Protein AF-A0A2N1U9H3-F1 (afdb_monomer_lite)

Foldseek 3Di:
DDPPVPDPVVVVVVVVVVVVVCVPPVVVVVVVVVPPFPWDKDAFDWDFDDDPNDTAKIKTAGIKTATPVNQKIKGAFIKMWGDDRVDPDTFKIWTAGIWIGHNFKIKGAHWIWMAGPQRKIKTWRIWMAGPVQRKIKDQTWMWIDHDQKIWTAGIWIAHPVVRDIDGDGDIDMDGDPPPDPPDDPPPDDDDDPDDPPDPDPVVVCDPPPPDDDDDDDDDDDDDDDDDDDDDDDDDDDD

Sequence (238 aa):
MKNILLSYWLWTAVLVGFIVIILWDDKLEQAATSYVKHRMVLKNVNFSQVEGGFEHARLYADICDMDDNQNNMNASNVRTIFYKPDQATWTGRLISERAIKNPFEAKFWGDVRGWNTDNERIRSEELRYFFNRKELQTQKPVTIWKDDAILTGLGLRYSTVDKEAQINQQVVIRIWDKSGKTAAADDEMSNVTGLPVAPPLSQLIIPLKIASTTPTSDELSSDTAGTSPEQASKEQQP

pLDDT: mean 73.59, std 21.47, range [27.95, 95.94]

Structure (mmCIF, N/CA/C/O backbone):
data_AF-A0A2N1U9H3-F1
#
_entry.id   AF-A0A2N1U9H3-F1
#
loop_
_atom_site.group_PDB
_atom_site.id
_atom_site.type_symbol
_atom_site.label_atom_id
_atom_site.label_alt_id
_atom_site.label_comp_id
_atom_site.label_asym_id
_atom_site.label_entity_id
_atom_site.label_seq_id
_atom_site.pdbx_PDB_ins_code
_atom_site.Cartn_x
_atom_site.Cartn_y
_atom_site.Cartn_z
_atom_site.occupancy
_atom_site.B_iso_or_equiv
_atom_site.auth_seq_id
_atom_site.auth_comp_id
_atom_site.auth_asym_id
_atom_site.auth_atom_id
_atom_site.pdbx_PDB_model_num
ATOM 1 N N . MET A 1 1 ? 37.098 39.984 -55.676 1.00 52.59 1 MET A N 1
ATOM 2 C CA . MET A 1 1 ? 36.814 38.546 -55.470 1.00 52.59 1 MET A CA 1
ATOM 3 C C . MET A 1 1 ? 35.436 38.435 -54.833 1.00 52.59 1 MET A C 1
ATOM 5 O O . MET A 1 1 ? 35.219 39.085 -53.821 1.00 52.59 1 MET A O 1
ATOM 9 N N . LYS A 1 2 ? 34.467 37.753 -55.462 1.00 59.00 2 LYS A N 1
ATOM 10 C CA . LYS A 1 2 ? 33.104 37.630 -54.909 1.00 59.00 2 LYS A CA 1
ATOM 11 C C . LYS A 1 2 ? 33.139 36.658 -53.726 1.00 59.00 2 LYS A C 1
ATOM 13 O O . LYS A 1 2 ? 33.655 35.555 -53.877 1.00 59.00 2 LYS A O 1
ATOM 18 N N . ASN A 1 3 ? 32.612 37.076 -52.573 1.00 63.75 3 ASN A N 1
ATOM 19 C CA . ASN A 1 3 ? 32.542 36.268 -51.353 1.00 63.75 3 ASN A CA 1
ATOM 20 C C . ASN A 1 3 ? 31.596 35.080 -51.562 1.00 63.75 3 ASN A C 1
ATOM 22 O O . ASN A 1 3 ? 30.407 35.153 -51.263 1.00 63.75 3 ASN A O 1
ATOM 26 N N . ILE A 1 4 ? 32.134 33.982 -52.095 1.00 63.78 4 ILE A N 1
ATOM 27 C CA . ILE A 1 4 ? 31.397 32.743 -52.379 1.00 63.78 4 ILE A CA 1
ATOM 28 C C . ILE A 1 4 ? 30.743 32.172 -51.109 1.00 63.78 4 ILE A C 1
ATOM 30 O O . ILE A 1 4 ? 29.683 31.563 -51.189 1.00 63.78 4 ILE A O 1
ATOM 34 N N . LEU A 1 5 ? 31.320 32.473 -49.941 1.00 64.25 5 LEU A N 1
ATOM 35 C CA . LEU A 1 5 ? 30.828 32.103 -48.612 1.00 64.25 5 LEU A CA 1
ATOM 36 C C . LEU A 1 5 ? 29.537 32.828 -48.186 1.00 64.25 5 LEU A C 1
ATOM 38 O O . LEU A 1 5 ? 28.891 32.382 -47.249 1.00 64.25 5 LEU A O 1
ATOM 42 N N . LEU A 1 6 ? 29.131 33.918 -48.847 1.00 67.56 6 LEU A N 1
ATOM 43 C CA . LEU A 1 6 ? 27.837 34.590 -48.619 1.00 67.56 6 LEU A CA 1
ATOM 44 C C . LEU A 1 6 ? 26.821 34.296 -49.733 1.00 67.56 6 LEU A C 1
ATOM 46 O O . LEU A 1 6 ? 25.734 34.870 -49.758 1.00 67.56 6 LEU A O 1
ATOM 50 N N . SER A 1 7 ? 27.165 33.413 -50.673 1.00 77.19 7 SER A N 1
ATOM 51 C CA . SER A 1 7 ? 26.271 33.056 -51.767 1.00 77.19 7 SER A CA 1
ATOM 52 C C . SER A 1 7 ? 25.101 32.228 -51.244 1.00 77.19 7 SER A C 1
ATOM 54 O O . SER A 1 7 ? 25.289 31.123 -50.736 1.00 77.19 7 SER A O 1
ATOM 56 N N . TYR A 1 8 ? 23.882 32.737 -51.425 1.00 80.62 8 TYR A N 1
ATOM 57 C CA . TYR A 1 8 ? 22.639 32.033 -51.095 1.00 80.62 8 TYR A CA 1
ATOM 58 C C . TYR A 1 8 ? 22.582 30.624 -51.711 1.00 80.62 8 TYR A C 1
ATOM 60 O O . TYR A 1 8 ? 22.146 29.670 -51.071 1.00 80.62 8 TYR A O 1
ATOM 68 N N . TRP A 1 9 ? 23.104 30.474 -52.929 1.00 82.06 9 TRP A N 1
ATOM 69 C CA . TRP A 1 9 ? 23.156 29.194 -53.634 1.00 82.06 9 TRP A CA 1
ATOM 70 C C . TRP A 1 9 ? 24.075 28.169 -52.967 1.00 82.06 9 TRP A C 1
ATOM 72 O O . TRP A 1 9 ? 23.745 26.987 -52.947 1.00 82.06 9 TRP A O 1
ATOM 82 N N . LEU A 1 10 ? 25.192 28.614 -52.381 1.00 83.19 10 LEU A N 1
ATOM 83 C CA . LEU A 1 10 ? 26.099 27.735 -51.643 1.00 83.19 10 LEU A CA 1
ATOM 84 C C . LEU A 1 10 ? 25.396 27.187 -50.396 1.00 83.19 10 LEU A C 1
ATOM 86 O O . LEU A 1 10 ? 25.358 25.980 -50.192 1.00 83.19 10 LEU A O 1
ATOM 90 N N . TRP A 1 11 ? 24.786 28.066 -49.598 1.00 86.56 11 TRP A N 1
ATOM 91 C CA . TRP A 1 11 ? 24.083 27.668 -48.376 1.00 86.56 11 TRP A CA 1
ATOM 92 C C . TRP A 1 11 ? 22.859 26.801 -48.656 1.00 86.56 11 TRP A C 1
ATOM 94 O O . TRP A 1 11 ? 22.603 25.857 -47.915 1.00 86.56 11 TRP A O 1
ATOM 104 N N . THR A 1 12 ? 22.152 27.057 -49.758 1.00 86.12 12 THR A N 1
ATOM 105 C CA . THR A 1 12 ? 21.036 26.209 -50.194 1.00 86.12 12 THR A CA 1
ATOM 106 C C . THR A 1 12 ? 21.526 24.815 -50.592 1.00 86.12 12 THR A C 1
ATOM 108 O O . THR A 1 12 ? 20.941 23.825 -50.167 1.00 86.12 12 THR A O 1
ATOM 111 N N . ALA A 1 13 ? 22.634 24.710 -51.334 1.00 86.44 13 ALA A N 1
ATOM 112 C CA . ALA A 1 13 ? 23.222 23.418 -51.692 1.00 86.44 13 ALA A CA 1
ATOM 113 C C . ALA A 1 13 ? 23.737 22.645 -50.463 1.00 86.44 13 ALA A C 1
ATOM 115 O O . ALA A 1 13 ? 23.540 21.436 -50.374 1.00 86.44 13 ALA A O 1
ATOM 116 N N . VAL A 1 14 ? 24.339 23.340 -49.492 1.00 87.56 14 VAL A N 1
ATOM 117 C CA . VAL A 1 14 ? 24.779 22.747 -48.219 1.00 87.56 14 VAL A CA 1
ATOM 118 C C . VAL A 1 14 ? 23.586 22.248 -47.402 1.00 87.56 14 VAL A C 1
ATOM 120 O O . VAL A 1 14 ? 23.624 21.126 -46.905 1.00 87.56 14 VAL A O 1
ATOM 123 N N . LEU A 1 15 ? 22.509 23.033 -47.302 1.00 87.38 15 LEU A N 1
ATOM 124 C CA . LEU A 1 15 ? 21.292 22.646 -46.586 1.00 87.38 15 LEU A CA 1
ATOM 125 C C . LEU A 1 15 ? 20.624 21.425 -47.231 1.00 87.38 15 LEU A C 1
ATOM 127 O O . LEU A 1 15 ? 20.287 20.473 -46.535 1.00 87.38 15 LEU A O 1
ATOM 131 N N . VAL A 1 16 ? 20.474 21.423 -48.558 1.00 89.44 16 VAL A N 1
ATOM 132 C CA . VAL A 1 16 ? 19.903 20.284 -49.293 1.00 89.44 16 VAL A CA 1
ATOM 133 C C . VAL A 1 16 ? 20.783 19.045 -49.134 1.00 89.44 16 VAL A C 1
ATOM 135 O O . VAL A 1 16 ? 20.259 17.969 -48.862 1.00 89.44 16 VAL A O 1
ATOM 138 N N . GLY A 1 17 ? 22.109 19.188 -49.216 1.00 88.38 17 GLY A N 1
ATOM 139 C CA . GLY A 1 17 ? 23.042 18.092 -48.951 1.00 88.38 17 GLY A CA 1
ATOM 140 C C . GLY A 1 17 ? 22.892 17.523 -47.538 1.00 88.38 17 GLY A C 1
ATOM 141 O O . GLY A 1 17 ? 22.838 16.310 -47.368 1.00 88.38 17 GLY A O 1
ATOM 142 N N . PHE A 1 18 ? 22.743 18.386 -46.533 1.00 83.38 18 PHE A N 1
ATOM 143 C CA . PHE A 1 18 ? 22.539 17.975 -45.144 1.00 83.38 18 PHE A CA 1
ATOM 144 C C . PHE A 1 18 ? 21.206 17.235 -44.942 1.00 83.38 18 PHE A C 1
ATOM 146 O O . PHE A 1 18 ? 21.171 16.205 -44.275 1.00 83.38 18 PHE A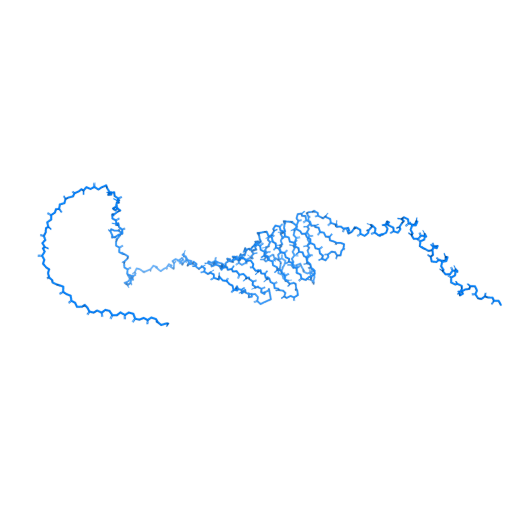 O 1
ATOM 153 N N . ILE A 1 19 ? 20.125 17.707 -45.572 1.00 83.50 19 ILE A N 1
ATOM 154 C CA . ILE A 1 19 ? 18.808 17.051 -45.530 1.00 83.50 19 ILE A CA 1
ATOM 155 C C . ILE A 1 19 ? 18.856 15.676 -46.205 1.00 83.50 19 ILE A C 1
ATOM 157 O O . ILE A 1 19 ? 18.321 14.715 -45.660 1.00 83.50 19 ILE A O 1
ATOM 161 N N . VAL A 1 20 ? 19.518 15.557 -47.359 1.00 85.50 20 VAL A N 1
ATOM 162 C CA . VAL A 1 20 ? 19.661 14.273 -48.065 1.00 85.50 20 VAL A CA 1
ATOM 163 C C . VAL A 1 20 ? 20.483 13.281 -47.242 1.00 85.50 20 VAL A C 1
ATOM 165 O O . VAL A 1 20 ? 20.110 12.117 -47.174 1.00 85.50 20 VAL A O 1
ATOM 168 N N . ILE A 1 21 ? 21.552 13.726 -46.573 1.00 81.19 21 ILE A N 1
ATOM 169 C CA . ILE A 1 21 ? 22.339 12.866 -45.673 1.00 81.19 21 ILE A CA 1
ATOM 170 C C . ILE A 1 21 ? 21.479 12.369 -44.504 1.00 81.19 21 ILE A C 1
ATOM 172 O O . ILE A 1 21 ? 21.522 11.186 -44.193 1.00 81.19 21 ILE A O 1
ATOM 176 N N . ILE A 1 22 ? 20.671 13.240 -43.891 1.00 76.38 22 ILE A N 1
ATOM 177 C CA . ILE A 1 22 ? 19.769 12.855 -42.792 1.00 76.38 22 ILE A CA 1
ATOM 178 C C . ILE A 1 22 ? 18.703 11.858 -43.261 1.00 76.38 22 ILE A C 1
ATOM 180 O O . ILE A 1 22 ? 18.411 10.909 -42.545 1.00 76.38 22 ILE A O 1
ATOM 184 N N . LEU A 1 23 ? 18.118 12.068 -44.444 1.00 76.12 23 LEU A N 1
ATOM 185 C CA . LEU A 1 23 ? 17.069 11.196 -44.983 1.00 76.12 23 LEU A CA 1
ATOM 186 C C . LEU A 1 23 ? 17.599 9.856 -45.509 1.00 76.12 23 LEU A C 1
ATOM 188 O O . LEU A 1 23 ? 16.822 8.915 -45.616 1.00 76.12 23 LEU A O 1
ATOM 192 N N . TRP A 1 24 ? 18.881 9.772 -45.873 1.00 77.00 24 TRP A N 1
ATOM 193 C CA . TRP A 1 24 ? 19.506 8.536 -46.362 1.00 77.00 24 TRP A CA 1
ATOM 194 C C . TRP A 1 24 ? 20.198 7.739 -45.246 1.00 77.00 24 TRP A C 1
ATOM 196 O O . TRP A 1 24 ? 20.557 6.579 -45.436 1.00 77.00 24 TRP A O 1
ATOM 206 N N . ASP A 1 25 ? 20.406 8.341 -44.074 1.00 68.81 25 ASP A N 1
ATOM 207 C CA . ASP A 1 25 ? 20.954 7.638 -42.921 1.00 68.81 25 ASP A CA 1
ATOM 208 C C . ASP A 1 25 ? 19.846 6.897 -42.156 1.00 68.81 25 ASP A C 1
ATOM 210 O O . ASP A 1 25 ? 19.298 7.389 -41.169 1.00 68.81 25 ASP A O 1
ATOM 214 N N . ASP A 1 26 ? 19.553 5.663 -42.579 1.00 60.19 26 ASP A N 1
ATOM 215 C CA . ASP A 1 26 ? 18.620 4.743 -41.900 1.00 60.19 26 ASP A CA 1
ATOM 216 C C . ASP A 1 26 ? 18.987 4.501 -40.415 1.00 60.19 26 ASP A C 1
ATOM 218 O O . ASP A 1 26 ? 18.167 4.035 -39.615 1.00 60.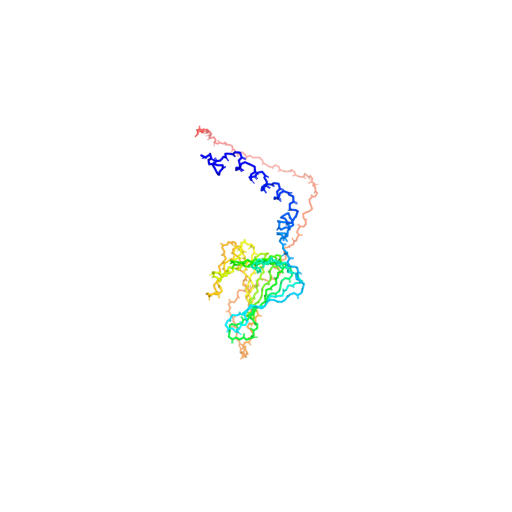19 26 ASP A O 1
ATOM 222 N N . LYS A 1 27 ? 20.223 4.825 -39.996 1.00 59.81 27 LYS A N 1
ATOM 223 C CA . LYS A 1 27 ? 20.641 4.719 -38.591 1.00 59.81 27 LYS A CA 1
ATOM 224 C C . LYS A 1 27 ? 20.019 5.795 -37.706 1.00 59.81 27 LYS A C 1
ATOM 226 O O . LYS A 1 27 ? 19.863 5.553 -36.509 1.00 59.81 27 LYS A O 1
ATOM 231 N N . LEU A 1 28 ? 19.635 6.950 -38.255 1.00 58.91 28 LEU A N 1
ATOM 232 C CA . LEU A 1 28 ? 18.904 7.973 -37.502 1.00 58.91 28 LEU A CA 1
ATOM 233 C C . LEU A 1 28 ? 17.470 7.523 -37.197 1.00 58.91 28 LEU A C 1
ATOM 235 O O . LEU A 1 28 ? 16.997 7.733 -36.079 1.00 58.91 28 LEU A O 1
ATOM 239 N N . GLU A 1 29 ? 16.808 6.825 -38.124 1.00 55.38 29 GLU A N 1
ATOM 240 C CA . GLU A 1 29 ? 15.516 6.180 -37.852 1.00 55.38 29 GLU A CA 1
ATOM 241 C C . GLU A 1 29 ? 15.646 5.046 -36.829 1.00 55.38 29 GLU A C 1
ATOM 243 O O . GLU A 1 29 ? 14.802 4.934 -35.935 1.00 55.38 29 GLU A O 1
ATOM 248 N N . GLN A 1 30 ? 16.723 4.251 -36.871 1.00 54.25 30 GLN A N 1
ATOM 249 C CA . GLN A 1 30 ? 17.004 3.263 -35.819 1.00 54.25 30 GLN A CA 1
ATOM 250 C C . GLN A 1 30 ? 17.263 3.907 -34.450 1.00 54.25 30 GLN A C 1
ATOM 252 O O . GLN A 1 30 ? 16.796 3.382 -33.443 1.00 54.25 30 GLN A O 1
ATOM 257 N N . ALA A 1 31 ? 17.938 5.058 -34.390 1.00 53.25 31 ALA A N 1
ATOM 258 C CA . ALA A 1 31 ? 18.161 5.793 -33.142 1.00 53.25 31 ALA A CA 1
ATOM 259 C C . ALA A 1 31 ? 16.872 6.437 -32.587 1.00 53.25 31 ALA A C 1
ATOM 261 O O . ALA A 1 31 ? 16.698 6.542 -31.371 1.00 53.25 31 ALA A O 1
ATOM 262 N N . ALA A 1 32 ? 15.943 6.840 -33.460 1.00 52.78 32 ALA A N 1
ATOM 263 C CA . ALA A 1 32 ? 14.630 7.349 -33.065 1.00 52.78 32 ALA A CA 1
ATOM 264 C C . ALA A 1 32 ? 13.664 6.224 -32.640 1.00 52.78 32 ALA A C 1
ATOM 266 O O . ALA A 1 32 ? 12.867 6.404 -31.719 1.00 52.78 32 ALA A O 1
ATOM 267 N N . THR A 1 33 ? 13.753 5.043 -33.259 1.00 50.38 33 THR A N 1
ATOM 268 C CA . THR A 1 33 ? 12.926 3.868 -32.922 1.00 50.38 33 THR A CA 1
ATOM 269 C C . THR A 1 33 ? 13.498 3.025 -31.780 1.00 50.38 33 THR A C 1
ATOM 271 O O . THR A 1 33 ? 12.741 2.330 -31.108 1.00 50.38 33 THR A O 1
ATOM 274 N N . SER A 1 34 ? 14.787 3.133 -31.442 1.00 48.41 34 SER A N 1
ATOM 275 C CA . SER A 1 34 ? 15.343 2.520 -30.223 1.00 48.41 34 SER A CA 1
ATOM 276 C C . SER A 1 34 ? 14.882 3.209 -28.932 1.00 48.41 34 SER A C 1
ATOM 278 O O . SER A 1 34 ? 15.038 2.649 -27.853 1.00 48.41 34 SER A O 1
ATOM 280 N N . TYR A 1 35 ? 14.251 4.386 -29.027 1.00 45.81 35 TYR A N 1
ATOM 281 C CA . TYR A 1 35 ? 13.501 5.014 -27.929 1.00 45.81 35 TYR A CA 1
ATOM 282 C C . TYR A 1 35 ? 12.126 4.360 -27.682 1.00 45.81 35 TYR A C 1
ATOM 284 O O . TYR A 1 35 ? 11.281 4.920 -26.977 1.00 45.81 35 TYR A O 1
ATOM 292 N N . VAL A 1 36 ? 11.877 3.159 -28.223 1.00 50.22 36 VAL A N 1
ATOM 293 C CA . VAL A 1 36 ? 10.795 2.278 -27.768 1.00 50.22 36 VAL A CA 1
ATOM 294 C C . VAL A 1 36 ? 11.095 1.879 -26.326 1.00 50.22 36 VAL A C 1
ATOM 296 O O . VAL A 1 36 ? 11.768 0.889 -26.051 1.00 50.22 36 VAL A O 1
ATOM 299 N N . LYS A 1 37 ? 10.603 2.728 -25.419 1.00 54.88 37 LYS A N 1
ATOM 300 C CA . LYS A 1 37 ? 10.476 2.580 -23.969 1.00 54.88 37 LYS A CA 1
ATOM 301 C C . LYS A 1 37 ? 10.673 1.127 -23.535 1.00 54.88 37 LYS A C 1
ATOM 303 O O . LYS A 1 37 ? 9.737 0.328 -23.623 1.00 54.88 37 LYS A O 1
ATOM 308 N N . HIS A 1 38 ? 11.885 0.776 -23.112 1.00 54.53 38 HIS A N 1
ATOM 309 C CA . HIS A 1 38 ? 12.172 -0.564 -22.628 1.00 54.53 38 HIS A CA 1
ATOM 310 C C . HIS A 1 38 ? 11.419 -0.742 -21.306 1.00 54.53 38 HIS A C 1
ATOM 312 O O . HIS A 1 38 ? 11.804 -0.238 -20.256 1.00 54.53 38 HIS A O 1
ATOM 318 N N . ARG A 1 39 ? 10.254 -1.393 -21.373 1.00 68.75 39 ARG A N 1
ATOM 319 C CA . ARG A 1 39 ? 9.515 -1.809 -20.182 1.00 68.75 39 ARG A CA 1
ATOM 320 C C . ARG A 1 39 ? 10.128 -3.110 -19.700 1.00 68.75 39 ARG A C 1
ATOM 322 O O . ARG A 1 39 ? 9.997 -4.142 -20.357 1.00 68.75 39 ARG A O 1
ATOM 329 N N . MET A 1 40 ? 10.806 -3.055 -18.562 1.00 80.50 40 MET A N 1
ATOM 330 C CA . MET A 1 40 ? 11.295 -4.248 -17.890 1.00 80.50 40 MET A CA 1
ATOM 331 C C . MET A 1 40 ? 10.110 -4.937 -17.218 1.00 80.50 40 MET A C 1
ATOM 333 O O . MET A 1 40 ? 9.469 -4.355 -16.347 1.00 80.50 40 MET A O 1
ATOM 337 N N . VAL A 1 41 ? 9.818 -6.172 -17.625 1.00 86.38 41 VAL A N 1
ATOM 338 C CA . VAL A 1 41 ? 8.803 -7.017 -16.984 1.00 86.38 41 VAL A CA 1
ATOM 339 C C . VAL A 1 41 ? 9.514 -8.018 -16.091 1.00 86.38 41 VAL A C 1
ATOM 341 O O . VAL A 1 41 ? 10.192 -8.931 -16.566 1.00 86.38 41 VAL A O 1
ATOM 344 N N . LEU A 1 42 ? 9.361 -7.850 -14.787 1.00 86.56 42 LEU A N 1
ATOM 345 C CA . LEU A 1 42 ? 9.955 -8.706 -13.777 1.00 86.56 42 LEU A CA 1
ATOM 346 C C . LEU A 1 42 ? 8.880 -9.628 -13.192 1.00 86.56 42 LEU A C 1
ATOM 348 O O . LEU A 1 42 ? 7.739 -9.219 -12.981 1.00 86.56 42 LEU A O 1
ATOM 352 N N . LYS A 1 43 ? 9.239 -10.884 -12.922 1.00 91.19 43 LYS A N 1
ATOM 353 C CA . LYS A 1 43 ? 8.339 -11.888 -12.335 1.00 91.19 43 LYS A CA 1
ATOM 354 C C . LYS A 1 43 ? 8.860 -12.320 -10.970 1.00 91.19 43 LYS A C 1
ATOM 356 O O . LYS A 1 43 ? 10.066 -12.486 -10.822 1.00 91.19 43 LYS A O 1
ATOM 361 N N . ASN A 1 44 ? 7.955 -12.551 -10.019 1.00 89.56 44 ASN A N 1
ATOM 362 C CA . ASN A 1 44 ? 8.249 -12.967 -8.642 1.00 89.56 44 ASN A CA 1
ATOM 363 C C . ASN A 1 44 ? 9.314 -12.087 -7.980 1.00 89.56 44 ASN A C 1
ATOM 365 O O . ASN A 1 44 ? 10.381 -12.556 -7.584 1.00 89.56 44 ASN A O 1
ATOM 369 N N . VAL A 1 45 ? 9.022 -10.794 -7.892 1.00 87.62 45 VAL A N 1
ATOM 370 C CA . VAL A 1 45 ? 9.961 -9.802 -7.375 1.00 87.62 45 VAL A CA 1
ATOM 371 C C . VAL A 1 45 ? 9.742 -9.514 -5.905 1.00 87.62 45 VAL A C 1
ATOM 373 O O . VAL A 1 45 ? 8.616 -9.512 -5.401 1.00 87.62 45 VAL A O 1
ATOM 376 N N . ASN A 1 46 ? 10.847 -9.205 -5.242 1.00 89.25 46 ASN A N 1
ATOM 377 C CA . ASN A 1 46 ? 10.892 -8.640 -3.911 1.00 89.25 46 ASN A CA 1
ATOM 378 C C . ASN A 1 46 ? 11.638 -7.301 -3.947 1.00 89.25 46 ASN A C 1
ATOM 380 O O . ASN A 1 46 ? 12.762 -7.203 -4.428 1.00 89.25 46 ASN A O 1
ATOM 384 N N . PHE A 1 47 ? 11.015 -6.262 -3.406 1.00 85.94 47 PHE A N 1
ATOM 385 C CA . PHE A 1 47 ? 11.639 -4.959 -3.233 1.00 85.94 47 PHE A CA 1
ATOM 386 C C . PHE A 1 47 ? 11.698 -4.633 -1.751 1.00 85.94 47 PHE A C 1
ATOM 388 O O . PHE A 1 47 ? 10.666 -4.564 -1.085 1.00 85.94 47 PHE A O 1
ATOM 395 N N . SER A 1 48 ? 12.905 -4.421 -1.245 1.00 85.62 48 SER A N 1
ATOM 396 C CA . SER A 1 48 ? 13.141 -3.984 0.126 1.00 85.62 48 SER A CA 1
ATOM 397 C C . SER A 1 48 ? 13.411 -2.488 0.139 1.00 85.62 48 SER A C 1
ATOM 399 O O . SER A 1 48 ? 14.337 -2.009 -0.514 1.00 85.62 48 SER A O 1
ATOM 401 N N . GLN A 1 49 ? 12.605 -1.745 0.889 1.00 83.19 49 GLN A N 1
ATOM 402 C CA . GLN A 1 49 ? 12.868 -0.350 1.199 1.00 83.19 49 GLN A CA 1
ATOM 403 C C . GLN A 1 49 ? 13.751 -0.298 2.444 1.00 83.19 49 GLN A C 1
ATOM 405 O O . GLN A 1 49 ? 13.274 -0.507 3.560 1.00 83.19 49 GLN A O 1
ATOM 410 N N . VAL A 1 50 ? 15.037 -0.027 2.234 1.00 82.00 50 VAL A N 1
ATOM 411 C CA . VAL A 1 50 ? 16.032 0.108 3.302 1.00 82.00 50 VAL A CA 1
ATOM 412 C C . VAL A 1 50 ? 16.425 1.576 3.426 1.00 82.00 50 VAL A C 1
ATOM 414 O O . VAL A 1 50 ? 16.855 2.186 2.451 1.00 82.00 50 VAL A O 1
ATOM 417 N N . GLU A 1 51 ? 16.286 2.142 4.620 1.00 75.38 51 GLU A N 1
ATOM 418 C CA . GLU A 1 51 ? 16.683 3.518 4.932 1.00 75.38 51 GLU A CA 1
ATOM 419 C C . GLU A 1 51 ? 17.427 3.515 6.271 1.00 75.38 51 GLU A C 1
ATOM 421 O O . GLU A 1 51 ? 16.970 2.918 7.245 1.00 75.38 51 GLU A O 1
ATOM 426 N N . GLY A 1 52 ? 18.617 4.123 6.310 1.00 72.69 52 GLY A N 1
ATOM 427 C CA . GLY A 1 52 ? 19.453 4.152 7.518 1.00 72.69 52 GLY A CA 1
ATOM 428 C C . GLY A 1 52 ? 19.994 2.786 7.966 1.00 72.69 52 GLY A C 1
ATOM 429 O O . GLY A 1 52 ? 20.364 2.633 9.124 1.00 72.69 52 GLY A O 1
ATOM 430 N N . GLY A 1 53 ? 20.026 1.787 7.075 1.00 77.38 53 GLY A N 1
ATOM 431 C CA . GLY A 1 53 ? 20.452 0.416 7.394 1.00 77.38 53 GLY A CA 1
ATOM 432 C C . GLY A 1 53 ? 19.343 -0.488 7.945 1.00 77.38 53 GLY A C 1
ATOM 433 O O . GLY A 1 53 ? 19.586 -1.676 8.142 1.00 77.38 53 GLY A O 1
ATOM 434 N N . PHE A 1 54 ? 18.126 0.038 8.126 1.00 78.69 54 PHE A N 1
ATOM 435 C CA . PHE A 1 54 ? 16.950 -0.720 8.553 1.00 78.69 54 PHE A CA 1
ATOM 436 C C . PHE A 1 54 ? 15.948 -0.871 7.409 1.00 78.69 54 PHE A C 1
ATOM 438 O O . PHE A 1 54 ? 15.742 0.039 6.604 1.00 78.69 54 PHE A O 1
ATOM 445 N N . GLU A 1 55 ? 15.327 -2.045 7.321 1.00 81.00 55 GLU A N 1
ATOM 446 C CA . GLU A 1 55 ? 14.263 -2.316 6.360 1.00 81.00 55 GLU A CA 1
ATOM 447 C C . GLU A 1 55 ? 12.935 -1.794 6.912 1.00 81.00 55 GLU A C 1
ATOM 449 O O . GLU A 1 55 ? 12.481 -2.264 7.947 1.00 81.00 55 GLU A O 1
ATOM 454 N N . HIS A 1 56 ? 12.313 -0.833 6.226 1.00 82.25 56 HIS A N 1
ATOM 455 C CA . HIS A 1 56 ? 11.029 -0.238 6.630 1.00 82.25 56 HIS A CA 1
ATOM 456 C C . HIS A 1 56 ? 9.843 -0.996 6.045 1.00 82.25 56 HIS A C 1
ATOM 458 O O . HIS A 1 56 ? 8.807 -1.170 6.689 1.00 82.25 56 HIS A O 1
ATOM 464 N N . ALA A 1 57 ? 9.989 -1.454 4.805 1.00 85.56 57 ALA A N 1
ATOM 465 C CA . ALA A 1 57 ? 8.949 -2.179 4.103 1.00 85.56 57 ALA A CA 1
ATOM 466 C C . ALA A 1 57 ? 9.550 -3.148 3.090 1.00 85.56 57 ALA A C 1
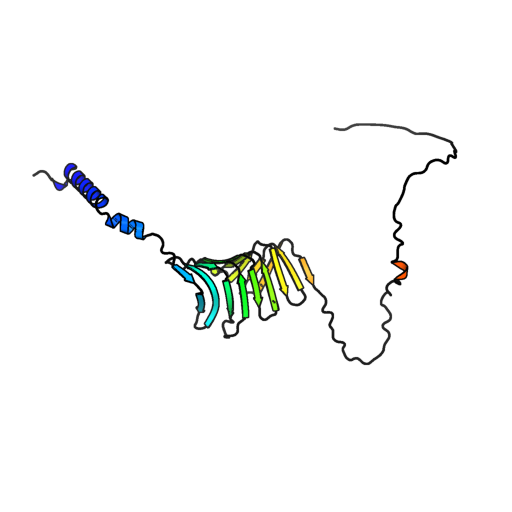ATOM 468 O O . ALA A 1 57 ? 10.550 -2.848 2.439 1.00 85.56 57 ALA A O 1
ATOM 469 N N . ARG A 1 58 ? 8.888 -4.289 2.911 1.00 89.25 58 ARG A N 1
ATOM 470 C CA . ARG A 1 58 ? 9.192 -5.251 1.857 1.00 89.25 58 ARG A CA 1
ATOM 471 C C . ARG A 1 58 ? 7.961 -5.499 1.013 1.00 89.25 58 ARG A C 1
ATOM 473 O O . ARG A 1 58 ? 6.932 -5.921 1.533 1.00 89.25 58 ARG A O 1
ATOM 480 N N . LEU A 1 59 ? 8.074 -5.267 -0.285 1.00 89.94 59 LEU A N 1
ATOM 481 C CA . LEU A 1 59 ? 7.020 -5.495 -1.260 1.00 89.94 59 LEU A CA 1
ATOM 482 C C . LEU A 1 59 ? 7.316 -6.765 -2.050 1.00 89.94 59 LEU A C 1
ATOM 484 O O . LEU A 1 59 ? 8.391 -6.904 -2.622 1.00 89.94 59 LEU A O 1
ATOM 488 N N . TYR A 1 60 ? 6.345 -7.663 -2.112 1.00 92.44 60 TYR A N 1
ATOM 489 C CA . TYR A 1 60 ? 6.343 -8.831 -2.981 1.00 92.44 60 TYR A CA 1
ATOM 490 C C . TYR A 1 60 ? 5.302 -8.631 -4.076 1.00 92.44 60 TYR A C 1
ATOM 492 O O . TYR A 1 60 ? 4.180 -8.215 -3.780 1.00 92.44 60 TYR A O 1
ATOM 500 N N . ALA A 1 61 ? 5.653 -8.940 -5.319 1.00 92.94 61 ALA A N 1
ATOM 501 C CA . ALA A 1 61 ? 4.720 -8.912 -6.439 1.00 92.94 61 ALA A CA 1
ATOM 502 C C . ALA A 1 61 ? 4.981 -10.073 -7.397 1.00 92.94 61 ALA A C 1
ATOM 504 O O . ALA A 1 61 ? 6.129 -10.442 -7.653 1.00 92.94 61 ALA A O 1
ATOM 505 N N . ASP A 1 62 ? 3.905 -10.623 -7.955 1.00 92.56 62 ASP A N 1
ATOM 506 C CA . ASP A 1 62 ? 3.996 -11.738 -8.899 1.00 92.56 62 ASP A CA 1
ATOM 507 C C . ASP A 1 62 ? 4.518 -11.251 -10.258 1.00 92.56 62 ASP A C 1
ATOM 509 O O . ASP A 1 62 ? 5.348 -11.906 -10.889 1.00 92.56 62 ASP A O 1
ATOM 513 N N . ILE A 1 63 ? 4.045 -10.085 -10.706 1.00 90.62 63 ILE A N 1
ATOM 514 C CA . ILE A 1 63 ? 4.465 -9.432 -11.950 1.00 90.62 63 ILE A CA 1
ATOM 515 C C . ILE A 1 63 ? 4.659 -7.950 -11.662 1.00 90.62 63 ILE A C 1
ATOM 517 O O . ILE A 1 63 ? 3.827 -7.336 -10.994 1.00 90.62 63 ILE A O 1
ATOM 521 N N . CYS A 1 64 ? 5.746 -7.386 -12.168 1.00 90.12 64 CYS A N 1
ATOM 522 C CA . CYS A 1 64 ? 6.098 -5.992 -11.996 1.00 90.12 64 CYS A CA 1
ATOM 523 C C . CYS A 1 64 ? 6.641 -5.418 -13.306 1.00 90.12 64 CYS A C 1
ATOM 525 O O . CYS A 1 64 ? 7.698 -5.835 -13.775 1.00 90.12 64 CYS A O 1
ATOM 527 N N . ASP A 1 65 ? 5.922 -4.454 -13.869 1.00 88.62 65 ASP A N 1
ATOM 528 C CA . ASP A 1 65 ? 6.351 -3.679 -15.024 1.00 88.62 65 ASP A CA 1
ATOM 529 C C . ASP A 1 65 ? 7.024 -2.396 -14.530 1.00 88.62 65 ASP A C 1
ATOM 531 O O . ASP A 1 65 ? 6.403 -1.577 -13.844 1.00 88.62 65 ASP A O 1
ATOM 535 N N . MET A 1 66 ? 8.289 -2.202 -14.887 1.00 85.00 66 MET A N 1
ATOM 536 C CA . MET A 1 66 ? 9.053 -0.995 -14.579 1.00 85.00 66 MET A CA 1
ATOM 537 C C . MET A 1 66 ? 9.490 -0.297 -15.862 1.00 85.00 66 MET A C 1
ATOM 539 O O . MET A 1 66 ? 9.925 -0.928 -16.825 1.00 85.00 66 MET A O 1
ATOM 543 N N . ASP A 1 67 ? 9.378 1.029 -15.857 1.00 78.62 67 ASP A N 1
ATOM 544 C CA . ASP A 1 67 ? 10.025 1.875 -16.859 1.00 78.62 67 ASP A CA 1
ATOM 545 C C . ASP A 1 67 ? 11.529 2.022 -16.531 1.00 78.62 67 ASP A C 1
ATOM 547 O O . ASP A 1 67 ? 11.916 1.904 -15.367 1.00 78.62 67 ASP A O 1
ATOM 551 N N . ASP A 1 68 ? 12.363 2.371 -17.521 1.00 71.56 68 ASP A N 1
ATOM 552 C CA . ASP A 1 68 ? 13.825 2.566 -17.367 1.00 71.56 68 ASP A CA 1
ATOM 553 C C . ASP A 1 68 ? 14.225 3.462 -16.183 1.00 71.56 68 ASP A C 1
ATOM 555 O O . ASP A 1 68 ? 15.258 3.266 -15.547 1.00 71.56 68 ASP A O 1
ATOM 559 N N . ASN A 1 69 ? 13.389 4.446 -15.845 1.00 69.31 69 ASN A N 1
ATOM 560 C CA . ASN A 1 69 ? 13.654 5.383 -14.756 1.00 69.31 69 ASN A CA 1
ATOM 561 C C . ASN A 1 69 ? 13.422 4.770 -13.354 1.00 69.31 69 ASN A C 1
ATOM 563 O O . ASN A 1 69 ? 13.576 5.475 -12.365 1.00 69.31 69 ASN A O 1
ATOM 567 N N . GLN A 1 70 ? 12.971 3.509 -13.236 1.00 70.44 70 GLN A N 1
ATOM 568 C CA . GLN A 1 70 ? 12.617 2.773 -11.994 1.00 70.44 70 GLN A CA 1
ATOM 569 C C . GLN A 1 70 ? 11.642 3.477 -11.022 1.00 70.44 70 GLN A C 1
ATOM 571 O O . GLN A 1 70 ? 11.246 2.951 -9.979 1.00 70.44 70 GLN A O 1
ATOM 576 N N . ASN A 1 71 ? 11.237 4.687 -11.375 1.00 78.88 71 ASN A N 1
ATOM 577 C CA . ASN A 1 71 ? 10.449 5.609 -10.588 1.00 78.88 71 ASN A CA 1
ATOM 578 C C . ASN A 1 71 ? 8.960 5.308 -10.711 1.00 78.88 71 ASN A C 1
ATOM 580 O O . ASN A 1 71 ? 8.223 5.494 -9.744 1.00 78.88 71 ASN A O 1
ATOM 584 N N . ASN A 1 72 ? 8.561 4.798 -11.878 1.00 85.69 72 ASN A N 1
ATOM 585 C CA . ASN A 1 72 ? 7.215 4.337 -12.160 1.00 85.69 72 ASN A CA 1
ATOM 586 C C . ASN A 1 72 ? 7.222 2.816 -12.266 1.00 85.69 72 ASN A C 1
ATOM 588 O O . ASN A 1 72 ? 7.929 2.236 -13.093 1.00 85.69 72 ASN A O 1
ATOM 592 N N . MET A 1 73 ? 6.421 2.196 -11.415 1.00 89.12 73 MET A N 1
ATOM 593 C CA . MET A 1 73 ? 6.306 0.754 -11.288 1.00 89.12 73 MET A CA 1
ATOM 594 C C . MET A 1 73 ? 4.830 0.382 -11.255 1.00 89.12 73 MET A C 1
ATOM 596 O O . MET A 1 73 ? 4.058 1.012 -10.533 1.00 89.12 73 MET A O 1
ATOM 600 N N . ASN A 1 74 ? 4.447 -0.650 -11.998 1.00 91.75 74 ASN A N 1
ATOM 601 C CA . ASN A 1 74 ? 3.115 -1.238 -11.964 1.00 91.75 74 ASN A CA 1
ATOM 602 C C . ASN A 1 74 ? 3.229 -2.710 -11.573 1.00 91.75 74 ASN A C 1
ATOM 604 O O . ASN A 1 74 ? 3.873 -3.490 -12.262 1.00 91.75 74 ASN A O 1
ATOM 608 N N . ALA A 1 75 ? 2.615 -3.089 -10.463 1.00 92.56 75 ALA A N 1
ATOM 609 C CA . ALA A 1 75 ? 2.748 -4.402 -9.864 1.00 92.56 75 ALA A CA 1
ATOM 610 C C . ALA A 1 75 ? 1.387 -5.096 -9.745 1.00 92.56 75 ALA A C 1
ATOM 612 O O . ALA A 1 75 ? 0.369 -4.464 -9.457 1.00 92.56 75 ALA A O 1
ATOM 613 N N . SER A 1 76 ? 1.378 -6.411 -9.944 1.00 93.56 76 SER A N 1
ATOM 614 C CA . SER A 1 76 ? 0.206 -7.280 -9.804 1.00 93.56 76 SER A CA 1
ATOM 615 C C . SER A 1 76 ? 0.390 -8.270 -8.652 1.00 93.56 76 SER A C 1
ATOM 617 O O . SER A 1 76 ? 1.490 -8.773 -8.423 1.00 93.56 76 SER A O 1
ATOM 619 N N . ASN A 1 77 ? -0.710 -8.555 -7.955 1.00 93.44 77 ASN A N 1
ATOM 620 C CA . ASN A 1 77 ? -0.813 -9.378 -6.750 1.00 93.44 77 ASN A CA 1
ATOM 621 C C . ASN A 1 77 ? 0.218 -8.995 -5.679 1.00 93.44 77 ASN A C 1
ATOM 623 O O . ASN A 1 77 ? 1.137 -9.743 -5.340 1.00 93.44 77 ASN A O 1
ATOM 627 N N . VAL A 1 78 ? 0.070 -7.775 -5.175 1.00 92.69 78 VAL A N 1
ATOM 628 C CA . VAL A 1 78 ? 1.046 -7.129 -4.307 1.00 92.69 78 VAL A CA 1
ATOM 629 C C . VAL A 1 78 ? 0.809 -7.510 -2.856 1.00 92.69 78 VAL A C 1
ATOM 631 O O . VAL A 1 78 ? -0.316 -7.490 -2.356 1.00 92.69 78 VAL A O 1
ATOM 634 N N . ARG A 1 79 ? 1.895 -7.839 -2.161 1.00 93.31 79 ARG A N 1
ATOM 635 C CA . ARG A 1 79 ? 1.910 -8.145 -0.732 1.00 93.31 79 ARG A CA 1
ATOM 636 C C . ARG A 1 79 ? 3.036 -7.345 -0.101 1.00 93.31 79 ARG A C 1
ATOM 638 O O . ARG A 1 79 ? 4.203 -7.630 -0.336 1.00 93.31 79 ARG A O 1
ATOM 645 N N . THR A 1 80 ? 2.690 -6.363 0.709 1.00 90.50 80 THR A N 1
ATOM 646 C CA . THR A 1 80 ? 3.645 -5.510 1.411 1.00 90.50 80 THR A CA 1
ATOM 647 C C . THR A 1 80 ? 3.690 -5.904 2.877 1.00 90.50 80 THR A C 1
ATOM 649 O O . THR A 1 80 ? 2.648 -6.079 3.502 1.00 90.50 80 THR A O 1
ATOM 652 N N . ILE A 1 81 ? 4.888 -6.052 3.427 1.00 90.06 81 ILE A N 1
ATOM 653 C CA . ILE A 1 81 ? 5.143 -6.243 4.854 1.00 90.06 81 ILE A CA 1
ATOM 654 C C . ILE A 1 81 ? 5.815 -4.974 5.364 1.00 90.06 81 ILE A C 1
ATOM 656 O O . ILE A 1 81 ? 6.760 -4.495 4.744 1.00 90.06 81 ILE A O 1
ATOM 660 N N . PHE A 1 82 ? 5.324 -4.438 6.473 1.00 87.69 82 PHE A N 1
ATOM 661 C CA . PHE A 1 82 ? 5.896 -3.279 7.148 1.00 87.69 82 PHE A CA 1
ATOM 662 C C . PHE A 1 82 ? 6.665 -3.732 8.384 1.00 87.69 82 PHE A C 1
ATOM 664 O O . PHE A 1 82 ? 6.267 -4.696 9.043 1.00 87.69 82 PHE A O 1
ATOM 671 N N . TYR A 1 83 ? 7.745 -3.028 8.695 1.00 85.38 83 TYR A N 1
ATOM 672 C CA . TYR A 1 83 ? 8.615 -3.298 9.834 1.00 85.38 83 TYR A CA 1
ATOM 673 C C . TYR A 1 83 ? 8.695 -2.073 10.746 1.00 85.38 83 TYR A C 1
ATOM 675 O O . TYR A 1 83 ? 8.378 -0.950 10.347 1.00 85.38 83 TYR A O 1
ATOM 683 N N . LYS A 1 84 ? 9.093 -2.293 12.000 1.00 78.31 84 LYS A N 1
ATOM 684 C CA . LYS A 1 84 ? 9.384 -1.206 12.940 1.00 78.31 84 LYS A CA 1
ATOM 685 C C . LYS A 1 84 ? 10.750 -0.589 12.599 1.00 78.31 84 LYS A C 1
ATOM 687 O O . LYS A 1 84 ? 11.679 -1.349 12.344 1.00 78.31 84 LYS A O 1
ATOM 692 N N . PRO A 1 85 ? 10.914 0.746 12.678 1.00 67.50 85 PRO A N 1
ATOM 693 C CA . PRO A 1 85 ? 12.194 1.408 12.394 1.00 67.50 85 PRO A CA 1
ATOM 694 C C . PRO A 1 85 ? 13.365 0.872 13.233 1.00 67.50 85 PRO A C 1
ATOM 696 O O . PRO A 1 85 ? 14.488 0.831 12.751 1.00 67.50 85 PRO A O 1
ATOM 699 N N . ASP A 1 86 ? 13.076 0.395 14.449 1.00 72.06 86 ASP A N 1
ATOM 700 C CA . ASP A 1 86 ? 14.086 -0.009 15.436 1.00 72.06 86 ASP A CA 1
ATOM 701 C C . ASP A 1 86 ? 14.058 -1.514 15.764 1.00 72.06 86 ASP A C 1
ATOM 703 O O . ASP A 1 86 ? 14.765 -1.983 16.657 1.00 72.06 86 ASP A O 1
ATOM 707 N N . GLN A 1 87 ? 13.205 -2.293 15.089 1.00 68.00 87 GLN A N 1
ATOM 708 C CA . GLN A 1 87 ? 13.064 -3.731 15.325 1.00 68.00 87 GLN A CA 1
ATOM 709 C C . GLN A 1 87 ? 12.802 -4.464 14.010 1.00 68.00 87 GLN A C 1
ATOM 711 O O . GLN A 1 87 ? 11.863 -4.139 13.291 1.00 68.00 87 GLN A O 1
ATOM 716 N N . ALA A 1 88 ? 13.543 -5.546 13.751 1.00 64.25 88 ALA A N 1
ATOM 717 C CA . ALA A 1 88 ? 13.311 -6.450 12.614 1.00 64.25 88 ALA A CA 1
ATOM 718 C C . ALA A 1 88 ? 12.025 -7.300 12.757 1.00 64.25 88 ALA A C 1
ATOM 720 O O . ALA A 1 88 ? 11.894 -8.373 12.167 1.00 64.25 88 ALA A O 1
ATOM 721 N N . THR A 1 89 ? 11.077 -6.850 13.579 1.00 78.56 89 THR A N 1
ATOM 722 C CA . THR A 1 89 ? 9.762 -7.456 13.752 1.00 78.56 89 THR A CA 1
ATOM 723 C C . THR A 1 89 ? 8.786 -6.797 12.788 1.00 78.56 89 THR A C 1
ATOM 725 O O . THR A 1 89 ? 8.748 -5.574 12.629 1.00 78.56 89 THR A O 1
ATOM 728 N N . TRP A 1 90 ? 8.004 -7.624 12.098 1.00 81.06 90 TRP A N 1
ATOM 729 C CA . TRP A 1 90 ? 6.956 -7.123 11.222 1.00 81.06 90 TRP A CA 1
ATOM 730 C C . TRP A 1 90 ? 5.854 -6.480 12.071 1.00 81.06 90 TRP A C 1
ATOM 732 O O . TRP A 1 90 ? 5.477 -7.004 13.119 1.00 81.06 90 TRP A O 1
ATOM 742 N N . THR A 1 91 ? 5.357 -5.332 11.627 1.00 83.88 91 THR A N 1
ATOM 743 C CA . THR A 1 91 ? 4.260 -4.599 12.266 1.00 83.88 91 THR A CA 1
ATOM 744 C C . THR A 1 91 ? 2.961 -4.796 11.526 1.00 83.88 91 THR A C 1
ATOM 746 O O . THR A 1 91 ? 1.914 -4.925 12.134 1.00 83.88 91 THR A O 1
ATOM 749 N N . GLY A 1 92 ? 2.999 -4.875 10.204 1.00 87.81 92 GLY A N 1
ATOM 750 C CA . GLY A 1 92 ? 1.773 -4.990 9.444 1.00 87.81 92 GLY A CA 1
ATOM 751 C C . GLY A 1 92 ? 1.976 -5.636 8.101 1.00 87.81 92 GLY A C 1
ATOM 752 O O . GLY A 1 92 ? 3.094 -5.802 7.612 1.00 87.81 92 GLY A O 1
ATOM 753 N N . ARG A 1 93 ? 0.856 -5.996 7.493 1.00 91.19 93 ARG A N 1
ATOM 754 C CA . ARG A 1 93 ? 0.811 -6.519 6.139 1.00 91.19 93 ARG A CA 1
ATOM 755 C C . ARG A 1 93 ? -0.321 -5.864 5.374 1.00 91.19 93 ARG A C 1
ATOM 757 O O . ARG A 1 93 ? -1.402 -5.658 5.912 1.00 91.19 93 ARG A O 1
ATOM 764 N N . LEU A 1 94 ? -0.057 -5.568 4.111 1.00 92.94 94 LEU A N 1
ATOM 765 C CA . LEU A 1 94 ? -1.019 -5.051 3.154 1.00 92.94 94 LEU A CA 1
ATOM 766 C C . LEU A 1 94 ? -1.018 -5.933 1.909 1.00 92.94 94 LEU A C 1
ATOM 768 O O . LEU A 1 94 ? 0.033 -6.328 1.417 1.00 92.94 94 LEU A O 1
ATOM 772 N N . ILE A 1 95 ? -2.202 -6.276 1.424 1.00 94.94 95 ILE A N 1
ATOM 773 C CA . ILE A 1 95 ? -2.421 -7.059 0.213 1.00 94.94 95 ILE A CA 1
ATOM 774 C C . ILE A 1 95 ? -3.318 -6.253 -0.711 1.00 94.94 95 ILE A C 1
ATOM 776 O O . ILE A 1 95 ? -4.280 -5.639 -0.255 1.00 94.94 95 ILE A O 1
ATOM 780 N N . SER A 1 96 ? -3.014 -6.283 -2.001 1.00 95.94 96 SER A N 1
ATOM 781 C CA . SER A 1 96 ? -3.852 -5.705 -3.048 1.00 95.94 96 SER A CA 1
ATOM 782 C C . SER A 1 96 ? -3.666 -6.466 -4.354 1.00 95.94 96 SER A C 1
ATOM 784 O O . SER A 1 96 ? -2.573 -6.955 -4.638 1.00 95.94 96 SER A O 1
ATOM 786 N N . GLU A 1 97 ? -4.686 -6.502 -5.200 1.00 95.44 97 GLU A N 1
ATOM 787 C CA . GLU A 1 97 ? -4.584 -7.123 -6.521 1.00 95.44 97 GLU A CA 1
ATOM 788 C C . GLU A 1 97 ? -3.621 -6.380 -7.444 1.00 95.44 97 GLU A C 1
ATOM 790 O O . GLU A 1 97 ? -2.940 -7.010 -8.252 1.00 95.44 97 GLU A O 1
ATOM 795 N N . ARG A 1 98 ? -3.555 -5.050 -7.353 1.00 94.00 98 ARG A N 1
ATOM 796 C CA . ARG A 1 98 ? -2.662 -4.229 -8.173 1.00 94.00 98 ARG A CA 1
ATOM 797 C C . ARG A 1 98 ? -2.136 -3.031 -7.396 1.00 94.00 98 ARG A C 1
ATOM 799 O O . ARG A 1 98 ? -2.806 -2.510 -6.503 1.00 94.00 98 ARG A O 1
ATOM 806 N N . ALA A 1 99 ? -0.944 -2.578 -7.763 1.00 93.62 99 ALA A N 1
ATOM 807 C CA . ALA A 1 99 ? -0.377 -1.347 -7.243 1.00 93.62 99 ALA A CA 1
ATOM 808 C C . ALA A 1 99 ? 0.415 -0.589 -8.309 1.00 93.62 99 ALA A C 1
ATOM 810 O O . ALA A 1 99 ? 1.082 -1.186 -9.144 1.00 93.62 99 ALA A O 1
ATOM 811 N N . ILE A 1 100 ? 0.395 0.735 -8.229 1.00 92.31 100 ILE A N 1
ATOM 812 C CA . ILE A 1 100 ? 1.289 1.630 -8.958 1.00 92.31 100 ILE A CA 1
ATOM 813 C C . ILE A 1 100 ? 2.100 2.387 -7.928 1.00 92.31 100 ILE A C 1
ATOM 815 O O . ILE A 1 100 ? 1.551 2.917 -6.965 1.00 92.31 100 ILE A O 1
ATOM 819 N N . LYS A 1 101 ? 3.401 2.479 -8.154 1.00 90.62 101 LYS A N 1
ATOM 820 C CA . LYS A 1 101 ? 4.280 3.373 -7.415 1.00 90.62 101 LYS A CA 1
ATOM 821 C C . LYS A 1 101 ? 4.817 4.408 -8.389 1.00 90.62 101 LYS A C 1
ATOM 823 O O . LYS A 1 101 ? 5.442 4.042 -9.378 1.00 90.62 101 LYS A O 1
ATOM 828 N N . ASN A 1 102 ? 4.586 5.669 -8.057 1.00 89.75 102 ASN A N 1
ATOM 829 C CA . ASN A 1 102 ? 5.210 6.836 -8.662 1.00 89.75 102 ASN A CA 1
ATOM 830 C C . ASN A 1 102 ? 6.151 7.481 -7.622 1.00 89.75 102 ASN A C 1
ATOM 832 O O . ASN A 1 102 ? 6.080 7.136 -6.439 1.00 89.75 102 ASN A O 1
ATOM 836 N N . PRO A 1 103 ? 6.981 8.472 -7.993 1.00 86.69 103 PRO A N 1
ATOM 837 C CA . PRO A 1 103 ? 7.827 9.184 -7.028 1.00 86.69 103 PRO A CA 1
ATOM 838 C C . PRO A 1 103 ? 7.064 9.850 -5.873 1.00 86.69 103 PRO A C 1
ATOM 840 O O . PRO A 1 103 ? 7.609 10.013 -4.787 1.00 86.69 103 PRO A O 1
ATOM 843 N N . PHE A 1 104 ? 5.806 10.240 -6.099 1.00 88.38 104 PHE A N 1
ATOM 844 C CA . PHE A 1 104 ? 5.017 11.021 -5.140 1.00 88.38 104 PHE A CA 1
ATOM 845 C C . PHE A 1 104 ? 4.039 10.185 -4.311 1.00 88.38 104 PHE A C 1
ATOM 847 O O . PHE A 1 104 ? 3.752 10.527 -3.161 1.00 88.38 104 PHE A O 1
ATOM 854 N N . GLU A 1 105 ? 3.520 9.098 -4.886 1.00 91.44 105 GLU A N 1
ATOM 855 C CA . GLU A 1 105 ? 2.507 8.261 -4.250 1.00 91.44 105 GLU A CA 1
ATOM 856 C C . GLU A 1 105 ? 2.630 6.786 -4.643 1.00 91.44 105 GLU A C 1
ATOM 858 O O . GLU A 1 105 ? 3.054 6.448 -5.751 1.00 91.44 105 GLU A O 1
ATOM 863 N N . ALA A 1 106 ? 2.204 5.911 -3.736 1.00 92.19 106 ALA A N 1
ATOM 864 C CA . ALA A 1 106 ? 1.881 4.523 -4.026 1.00 92.19 106 ALA A CA 1
ATOM 865 C C . ALA A 1 106 ? 0.365 4.338 -3.970 1.00 92.19 106 ALA A C 1
ATOM 867 O O . ALA A 1 106 ? -0.268 4.599 -2.949 1.00 92.19 106 ALA A O 1
ATOM 868 N N . LYS A 1 107 ? -0.225 3.881 -5.067 1.00 94.81 107 LYS A N 1
ATOM 869 C CA . LYS A 1 107 ? -1.653 3.615 -5.194 1.00 94.81 107 LYS A CA 1
ATOM 870 C C . LYS A 1 107 ? -1.878 2.110 -5.264 1.00 94.81 107 LYS A C 1
ATOM 872 O O . LYS A 1 107 ? -1.362 1.460 -6.161 1.00 94.81 107 LYS A O 1
ATOM 877 N N . PHE A 1 108 ? -2.692 1.583 -4.364 1.00 95.00 108 PHE A N 1
ATOM 878 C CA . PHE A 1 108 ? -3.134 0.193 -4.305 1.00 95.00 108 PHE A CA 1
ATOM 879 C C . PHE A 1 108 ? -4.613 0.125 -4.685 1.00 95.00 108 PHE A C 1
ATOM 881 O O . PHE A 1 108 ? -5.396 0.982 -4.266 1.00 95.00 108 PHE A O 1
ATOM 888 N N . TRP A 1 109 ? -5.014 -0.872 -5.468 1.00 94.88 109 TRP A N 1
ATOM 889 C CA . TRP A 1 109 ? -6.422 -1.096 -5.796 1.00 94.88 109 TRP A CA 1
ATOM 890 C C . TRP A 1 109 ? -6.723 -2.567 -6.079 1.00 94.88 109 TRP A C 1
ATOM 892 O O . TRP A 1 109 ? -5.816 -3.372 -6.300 1.00 94.88 109 TRP A O 1
ATOM 902 N N . GLY A 1 110 ? -8.015 -2.891 -6.075 1.00 91.69 110 GLY A N 1
ATOM 903 C CA . GLY A 1 110 ? -8.505 -4.261 -6.194 1.00 91.69 110 GLY A CA 1
ATOM 904 C C . GLY A 1 110 ? -8.368 -4.974 -4.854 1.00 91.69 110 GLY A C 1
ATOM 905 O O . GLY A 1 110 ? -7.320 -5.526 -4.531 1.00 91.69 110 GLY A O 1
ATOM 906 N N . ASP A 1 111 ? -9.426 -4.866 -4.050 1.00 93.50 111 ASP A N 1
ATOM 907 C CA . ASP A 1 111 ? -9.573 -5.489 -2.731 1.00 93.50 111 ASP A CA 1
ATOM 908 C C . ASP A 1 111 ? -8.354 -5.319 -1.808 1.00 93.50 111 ASP A C 1
ATOM 910 O O . ASP A 1 111 ? -7.687 -6.273 -1.402 1.00 93.50 111 ASP A O 1
ATOM 914 N N . VAL A 1 112 ? -8.070 -4.064 -1.462 1.00 95.38 112 VAL A N 1
ATOM 915 C CA . VAL A 1 112 ? -6.987 -3.710 -0.550 1.00 95.38 112 VAL A CA 1
ATOM 916 C C . VAL A 1 112 ? -7.347 -4.160 0.860 1.00 95.38 112 VAL A C 1
ATOM 918 O O . VAL A 1 112 ? -8.342 -3.716 1.438 1.00 95.38 112 VAL A O 1
ATOM 921 N N . ARG A 1 113 ? -6.510 -5.019 1.438 1.00 94.88 113 ARG A N 1
ATOM 922 C CA . ARG A 1 113 ? -6.652 -5.536 2.802 1.00 94.88 113 ARG A CA 1
ATOM 923 C C . ARG A 1 113 ? -5.378 -5.260 3.578 1.00 94.88 113 ARG A C 1
ATOM 925 O O . ARG A 1 113 ? -4.299 -5.628 3.128 1.00 94.88 113 ARG A O 1
ATOM 932 N N . GLY A 1 114 ? -5.499 -4.649 4.745 1.00 93.06 114 GLY A N 1
ATOM 933 C CA . GLY A 1 114 ? -4.386 -4.390 5.648 1.00 93.06 114 GLY A CA 1
ATOM 934 C C . GLY A 1 114 ? -4.665 -4.937 7.037 1.00 93.06 114 GLY A C 1
ATOM 935 O O . GLY A 1 114 ? -5.817 -4.973 7.469 1.00 93.06 114 GLY A O 1
ATOM 936 N N . TRP A 1 115 ? -3.621 -5.363 7.736 1.00 91.88 115 TRP A N 1
ATOM 937 C CA . TRP A 1 115 ? -3.698 -5.689 9.153 1.00 91.88 115 TRP A CA 1
ATOM 938 C C . TRP A 1 115 ? -2.388 -5.390 9.873 1.00 91.88 115 TRP A C 1
ATOM 940 O O . TRP A 1 115 ? -1.312 -5.476 9.280 1.00 91.88 115 TRP A O 1
ATOM 950 N N . ASN A 1 116 ? -2.499 -5.044 11.149 1.00 88.75 116 ASN A N 1
ATOM 951 C CA . ASN A 1 116 ? -1.393 -4.749 12.057 1.00 88.75 116 ASN A CA 1
ATOM 952 C C . ASN A 1 116 ? -1.275 -5.864 13.121 1.00 88.75 116 ASN A C 1
ATOM 954 O O . ASN A 1 116 ? -2.211 -6.640 13.328 1.00 88.75 116 ASN A O 1
ATOM 958 N N . THR A 1 117 ? -0.139 -5.946 13.813 1.00 86.44 117 THR A N 1
ATOM 959 C CA . THR A 1 117 ? 0.064 -6.806 14.989 1.00 86.44 117 THR A CA 1
ATOM 960 C C . THR A 1 117 ? -0.882 -6.466 16.137 1.00 86.44 117 THR A C 1
ATOM 962 O O . THR A 1 117 ? -1.204 -7.340 16.933 1.00 86.44 117 THR A O 1
ATOM 965 N N . ASP A 1 118 ? -1.391 -5.233 16.175 1.00 84.75 118 ASP A N 1
ATOM 966 C CA . ASP A 1 118 ? -2.346 -4.751 17.181 1.00 84.75 118 ASP A CA 1
ATOM 967 C C . ASP A 1 118 ? -3.803 -5.169 16.874 1.00 84.75 118 ASP A C 1
ATOM 969 O O . ASP A 1 118 ? -4.749 -4.551 17.349 1.00 84.75 118 ASP A O 1
ATOM 973 N N . ASN A 1 119 ? -4.001 -6.196 16.035 1.00 84.75 119 ASN A N 1
ATOM 974 C CA . ASN A 1 119 ? -5.306 -6.724 15.604 1.00 84.75 119 ASN A CA 1
ATOM 975 C C . ASN A 1 119 ? -6.228 -5.707 14.892 1.00 84.75 119 ASN A C 1
ATOM 977 O O . ASN A 1 119 ? -7.415 -5.957 14.665 1.00 84.75 119 ASN A O 1
ATOM 981 N N . GLU A 1 120 ? -5.673 -4.573 14.473 1.00 89.31 120 GLU A N 1
ATOM 982 C CA . GLU A 1 120 ? -6.352 -3.606 13.622 1.00 89.31 120 GLU A CA 1
ATOM 983 C C . GLU A 1 120 ? -6.368 -4.120 12.185 1.00 89.31 120 GLU A C 1
ATOM 985 O O . GLU A 1 120 ? -5.346 -4.566 11.657 1.00 89.31 120 GLU A O 1
ATOM 990 N N . ARG A 1 121 ? -7.531 -4.066 11.539 1.00 92.50 121 ARG A N 1
ATOM 991 C CA . ARG A 1 121 ? -7.713 -4.492 10.149 1.00 92.50 121 ARG A CA 1
ATOM 992 C C . ARG A 1 121 ? -8.365 -3.379 9.353 1.00 92.50 121 ARG A C 1
ATOM 994 O O . ARG A 1 121 ? -9.220 -2.664 9.863 1.00 92.50 121 ARG A O 1
ATOM 1001 N N . ILE A 1 122 ? -8.004 -3.270 8.085 1.00 93.88 122 ILE A N 1
ATOM 1002 C CA . ILE A 1 122 ? -8.580 -2.315 7.143 1.00 93.88 122 ILE A CA 1
ATOM 1003 C C . ILE A 1 122 ? -8.905 -3.019 5.831 1.00 93.88 122 ILE A C 1
ATOM 1005 O O . ILE A 1 122 ? -8.143 -3.860 5.353 1.00 93.88 122 ILE A O 1
ATOM 1009 N N . ARG A 1 123 ? -10.042 -2.667 5.237 1.00 95.12 123 ARG A N 1
ATOM 1010 C CA . ARG A 1 123 ? -10.442 -3.107 3.905 1.00 95.12 123 ARG A CA 1
ATOM 1011 C C . ARG A 1 123 ? -10.985 -1.934 3.112 1.00 95.12 123 ARG A C 1
ATOM 1013 O O . ARG A 1 123 ? -11.809 -1.177 3.618 1.00 95.12 123 ARG A O 1
ATOM 1020 N N . SER A 1 124 ? -10.535 -1.813 1.873 1.00 95.50 124 SER A N 1
ATOM 1021 C CA . SER A 1 124 ? -10.976 -0.790 0.929 1.00 95.50 124 SER A CA 1
ATOM 1022 C C . SER A 1 124 ? -10.824 -1.302 -0.503 1.00 95.50 124 SER A C 1
ATOM 1024 O O . SER A 1 124 ? -10.066 -2.228 -0.770 1.00 95.50 124 SER A O 1
ATOM 1026 N N . GLU A 1 125 ? -11.523 -0.686 -1.449 1.00 95.19 125 GLU A N 1
ATOM 1027 C CA . GLU A 1 125 ? -11.322 -0.943 -2.880 1.00 95.19 125 GLU A CA 1
ATOM 1028 C C . GLU A 1 125 ? -10.027 -0.293 -3.402 1.00 95.19 125 GLU A C 1
ATOM 1030 O O . GLU A 1 125 ? -9.352 -0.834 -4.276 1.00 95.19 125 GLU A O 1
ATOM 1035 N N . GLU A 1 126 ? -9.678 0.868 -2.847 1.00 94.94 126 GLU A N 1
ATOM 1036 C CA . GLU A 1 126 ? -8.525 1.679 -3.239 1.00 94.94 126 GLU A CA 1
ATOM 1037 C C . GLU A 1 126 ? -7.859 2.266 -1.993 1.00 94.94 126 GLU A C 1
ATOM 1039 O O . GLU A 1 126 ? -8.546 2.666 -1.047 1.00 94.94 126 GLU A O 1
ATOM 1044 N N . LEU A 1 127 ? -6.532 2.366 -2.000 1.00 95.12 127 LEU A N 1
ATOM 1045 C CA . LEU A 1 127 ? -5.759 3.050 -0.969 1.00 95.12 127 LEU A CA 1
ATOM 1046 C C . LEU A 1 127 ? -4.561 3.757 -1.602 1.00 95.12 127 LEU A C 1
ATOM 1048 O O . LEU A 1 127 ? -3.841 3.164 -2.400 1.00 95.12 127 LEU A O 1
ATOM 1052 N N . ARG A 1 128 ? -4.330 5.017 -1.246 1.00 94.69 128 ARG A N 1
ATOM 1053 C CA . ARG A 1 128 ? -3.186 5.811 -1.708 1.00 94.69 128 ARG A CA 1
ATOM 1054 C C . ARG A 1 128 ? -2.299 6.153 -0.534 1.00 94.69 128 ARG A C 1
ATOM 1056 O O . ARG A 1 128 ? -2.801 6.556 0.504 1.00 94.69 128 ARG A O 1
ATOM 1063 N N . TYR A 1 129 ? -0.998 6.028 -0.712 1.00 92.56 129 TYR A N 1
ATOM 1064 C CA . TYR A 1 129 ? 0.006 6.463 0.239 1.00 92.56 129 TYR A CA 1
ATOM 1065 C C . TYR A 1 129 ? 0.831 7.583 -0.379 1.00 92.56 129 TYR A C 1
ATOM 1067 O O . TYR A 1 129 ? 1.500 7.370 -1.387 1.00 92.56 129 TYR A O 1
ATOM 1075 N N . PHE A 1 130 ? 0.791 8.767 0.221 1.00 91.88 130 PHE A N 1
ATOM 1076 C CA . PHE A 1 130 ? 1.582 9.913 -0.213 1.00 91.88 130 PHE A CA 1
ATOM 1077 C C . PHE A 1 130 ? 2.898 9.957 0.557 1.00 91.88 130 PHE A C 1
ATOM 1079 O O . PHE A 1 130 ? 2.900 10.258 1.751 1.00 91.88 130 PHE A O 1
ATOM 1086 N N . PHE A 1 131 ? 4.024 9.728 -0.123 1.00 86.88 131 PHE A N 1
ATOM 1087 C CA . PHE A 1 131 ? 5.342 9.660 0.520 1.00 86.88 131 PHE A CA 1
ATOM 1088 C C . PHE A 1 131 ? 5.736 10.980 1.196 1.00 86.88 131 PHE A C 1
ATOM 1090 O O . PHE A 1 131 ? 6.201 10.975 2.332 1.00 86.88 131 PHE A O 1
ATOM 1097 N N . ASN A 1 132 ? 5.472 12.116 0.539 1.00 87.81 132 ASN A N 1
ATOM 1098 C CA . ASN A 1 132 ? 5.821 13.445 1.060 1.00 87.81 132 ASN A CA 1
ATOM 1099 C C . ASN A 1 132 ? 5.064 13.808 2.342 1.00 87.81 132 ASN A C 1
ATOM 1101 O O . ASN A 1 132 ? 5.602 14.502 3.198 1.00 87.81 132 ASN A O 1
ATOM 1105 N N . ARG A 1 133 ? 3.803 13.375 2.454 1.00 87.44 133 ARG A N 1
ATOM 1106 C CA . ARG A 1 133 ? 2.941 13.688 3.604 1.00 87.44 133 ARG A CA 1
ATOM 1107 C C . ARG A 1 133 ? 2.949 12.591 4.659 1.00 87.44 133 ARG A C 1
ATOM 1109 O O . ARG A 1 133 ? 2.499 12.837 5.766 1.00 87.44 133 ARG A O 1
ATOM 1116 N N . LYS A 1 134 ? 3.446 11.397 4.315 1.00 89.44 134 LYS A N 1
ATOM 1117 C CA . LYS A 1 134 ? 3.335 10.188 5.138 1.00 89.44 134 LYS A CA 1
ATOM 1118 C C . LYS A 1 134 ? 1.874 9.938 5.543 1.00 89.44 134 LYS A C 1
ATOM 1120 O O . LYS A 1 134 ? 1.543 9.676 6.695 1.00 89.44 134 LYS A O 1
ATOM 1125 N N . GLU A 1 135 ? 0.984 10.065 4.560 1.00 91.69 135 GLU A N 1
ATOM 1126 C CA . GLU A 1 135 ? -0.464 9.952 4.746 1.00 91.69 135 GLU A CA 1
ATOM 1127 C C . GLU A 1 135 ? -1.049 8.860 3.853 1.00 91.69 135 GLU A C 1
ATOM 1129 O O . GLU A 1 135 ? -0.754 8.793 2.656 1.00 91.69 135 GLU A O 1
ATOM 1134 N N . LEU A 1 136 ? -1.934 8.049 4.431 1.00 92.12 136 LEU A N 1
ATOM 1135 C CA . LEU A 1 136 ? -2.815 7.140 3.716 1.00 92.12 136 LEU A CA 1
ATOM 1136 C C . LEU A 1 136 ? -4.152 7.827 3.444 1.00 92.12 136 LEU A C 1
ATOM 1138 O O . LEU A 1 136 ? -4.775 8.380 4.347 1.00 92.12 136 LEU A O 1
ATOM 1142 N N . GLN A 1 137 ? -4.613 7.778 2.201 1.00 94.06 137 GLN A N 1
ATOM 1143 C CA . GLN A 1 137 ? -5.875 8.369 1.787 1.00 94.06 137 GLN A CA 1
ATOM 1144 C C . GLN A 1 137 ? -6.670 7.417 0.903 1.00 94.06 137 GLN A C 1
ATOM 1146 O O . GLN A 1 137 ? -6.129 6.715 0.049 1.00 94.06 137 GLN A O 1
ATOM 1151 N N . THR A 1 138 ? -7.986 7.430 1.060 1.00 94.56 138 THR A N 1
ATOM 1152 C CA . THR A 1 138 ? -8.896 6.859 0.073 1.00 94.56 138 THR A CA 1
ATOM 1153 C C . THR A 1 138 ? -10.161 7.686 -0.012 1.00 94.56 138 THR A C 1
ATOM 1155 O O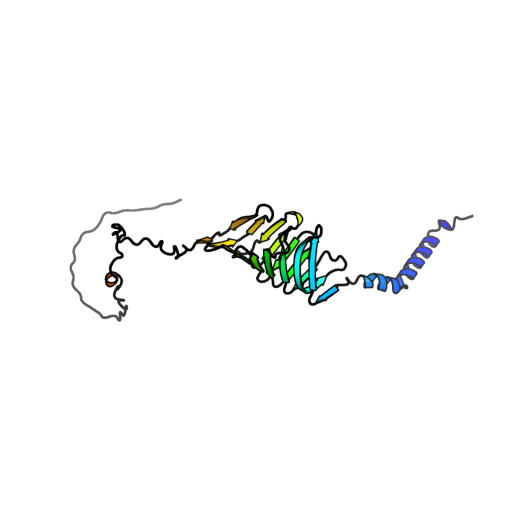 . THR A 1 138 ? -10.582 8.267 0.978 1.00 94.56 138 THR A O 1
ATOM 1158 N N . GLN A 1 139 ? -10.762 7.753 -1.195 1.00 93.38 139 GLN A N 1
ATOM 1159 C CA . GLN A 1 139 ? -12.105 8.309 -1.398 1.00 93.38 139 GLN A CA 1
ATOM 1160 C C . GLN A 1 139 ? -13.166 7.204 -1.481 1.00 93.38 139 GLN A C 1
ATOM 1162 O O . GLN A 1 139 ? -14.356 7.490 -1.576 1.00 93.38 139 GLN A O 1
ATOM 1167 N N . LYS A 1 140 ? -12.736 5.939 -1.477 1.00 94.50 140 LYS A N 1
ATOM 1168 C CA . LYS A 1 140 ? -13.612 4.775 -1.578 1.00 94.50 140 LYS A CA 1
ATOM 1169 C C . LYS A 1 140 ? -14.182 4.397 -0.207 1.00 94.50 140 LYS A C 1
ATOM 1171 O O . LYS A 1 140 ? -13.669 4.861 0.818 1.00 94.50 140 LYS A O 1
ATOM 1176 N N . PRO A 1 141 ? -15.245 3.575 -0.176 1.00 94.12 141 PRO A N 1
ATOM 1177 C CA . PRO A 1 141 ? -15.741 3.003 1.064 1.00 94.12 141 PRO A CA 1
ATOM 1178 C C . PRO A 1 141 ? -14.639 2.221 1.775 1.00 94.12 141 PRO A C 1
ATOM 1180 O O . PRO A 1 141 ? -13.941 1.412 1.161 1.00 94.12 141 PRO A O 1
ATOM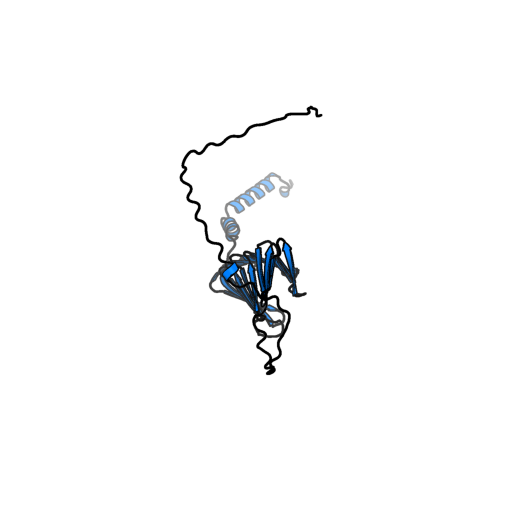 1183 N N . VAL A 1 142 ? -14.511 2.454 3.075 1.00 95.06 142 VAL A N 1
ATOM 1184 C CA . VAL A 1 142 ? -13.545 1.782 3.934 1.00 95.06 142 VAL A CA 1
ATOM 1185 C C . VAL A 1 142 ? -14.268 1.081 5.072 1.00 95.06 142 VAL A C 1
ATOM 1187 O O . VAL A 1 142 ? -15.272 1.564 5.597 1.00 95.06 142 VAL A O 1
ATOM 1190 N N . THR A 1 143 ? -13.746 -0.074 5.458 1.00 94.50 143 THR A N 1
ATOM 1191 C CA . THR A 1 143 ? -14.108 -0.748 6.701 1.00 94.50 143 THR A CA 1
ATOM 1192 C C . THR A 1 143 ? -12.853 -0.942 7.532 1.00 94.50 143 THR A C 1
ATOM 1194 O O . THR A 1 143 ? -11.853 -1.458 7.035 1.00 94.50 143 THR A O 1
ATOM 1197 N N . ILE A 1 144 ? -12.907 -0.513 8.784 1.00 93.25 144 ILE A N 1
ATOM 1198 C CA . ILE A 1 144 ? -11.839 -0.640 9.766 1.00 93.25 144 ILE A CA 1
ATOM 1199 C C . ILE A 1 144 ? -12.386 -1.478 10.915 1.00 93.25 144 ILE A C 1
ATOM 1201 O O . ILE A 1 144 ? -13.471 -1.211 11.426 1.00 93.25 144 ILE A O 1
ATOM 1205 N N . TRP A 1 145 ? -11.638 -2.495 11.315 1.00 92.75 145 TRP A N 1
ATOM 1206 C CA . TRP A 1 145 ? -11.926 -3.295 12.497 1.00 92.75 145 TRP A CA 1
ATOM 1207 C C . TRP A 1 145 ? -10.849 -3.016 13.528 1.00 92.75 145 TRP A C 1
ATOM 1209 O O . TRP A 1 145 ? -9.661 -3.116 13.217 1.00 92.75 145 TRP A O 1
ATOM 1219 N N . LYS A 1 146 ? -11.268 -2.697 14.746 1.00 90.75 146 LYS A N 1
ATOM 1220 C CA . LYS A 1 146 ? -10.388 -2.528 15.894 1.00 90.75 146 LYS A CA 1
ATOM 1221 C C . LYS A 1 146 ? -11.047 -3.190 17.088 1.00 90.75 146 LYS A C 1
ATOM 1223 O O . LYS A 1 146 ? -12.105 -2.737 17.511 1.00 90.75 146 LYS A O 1
ATOM 1228 N N . ASP A 1 147 ? -10.436 -4.259 17.587 1.00 88.19 147 ASP A N 1
ATOM 1229 C CA . ASP A 1 147 ? -10.972 -5.059 18.690 1.00 88.19 147 ASP A CA 1
ATOM 1230 C C . ASP A 1 147 ? -12.444 -5.448 18.444 1.00 88.19 147 ASP A C 1
ATOM 1232 O O . ASP A 1 147 ? -12.734 -6.157 17.477 1.00 88.19 147 ASP A O 1
ATOM 1236 N N . ASP A 1 148 ? -13.367 -4.940 19.263 1.00 87.69 148 ASP A N 1
ATOM 1237 C CA . ASP A 1 148 ? -14.814 -5.184 19.172 1.00 87.69 148 ASP A CA 1
ATOM 1238 C C . ASP A 1 148 ? -15.573 -4.029 18.508 1.00 87.69 148 ASP A C 1
ATOM 1240 O O . ASP A 1 148 ? -16.785 -3.889 18.666 1.00 87.69 148 ASP A O 1
ATOM 1244 N N . ALA A 1 149 ? -14.875 -3.168 17.774 1.00 89.44 149 ALA A N 1
ATOM 1245 C CA . ALA A 1 149 ? -15.460 -2.069 17.029 1.00 89.44 149 ALA A CA 1
ATOM 1246 C C . ALA A 1 149 ? -15.257 -2.260 15.523 1.00 89.44 149 ALA A C 1
ATOM 1248 O O . ALA A 1 149 ? -14.169 -2.580 15.035 1.00 89.44 149 ALA A O 1
ATOM 1249 N N . ILE A 1 150 ? -16.328 -2.017 14.771 1.00 91.88 150 ILE A N 1
ATOM 1250 C CA . ILE A 1 150 ? -16.314 -1.923 13.316 1.00 91.88 150 ILE A CA 1
ATOM 1251 C C . ILE A 1 150 ? -16.689 -0.498 12.944 1.00 91.88 150 ILE A C 1
ATOM 1253 O O . ILE A 1 150 ? -17.771 -0.015 13.277 1.00 91.88 150 ILE A O 1
ATOM 1257 N N . LEU A 1 151 ? -15.789 0.159 12.231 1.00 92.25 151 LEU A N 1
ATOM 1258 C CA . LEU A 1 151 ? -15.950 1.500 11.710 1.00 92.25 151 LEU A CA 1
ATOM 1259 C C . LEU A 1 151 ? -16.059 1.407 10.189 1.00 92.25 151 LEU A C 1
ATOM 1261 O O . LEU A 1 151 ? -15.126 0.981 9.512 1.00 92.25 151 LEU A O 1
ATOM 1265 N N . THR A 1 152 ? -17.200 1.804 9.642 1.00 93.75 152 THR A N 1
ATOM 1266 C CA . THR A 1 152 ? -17.420 1.890 8.194 1.00 93.75 152 THR A CA 1
ATOM 1267 C C . THR A 1 152 ? -17.694 3.326 7.797 1.00 93.75 152 THR A C 1
ATOM 1269 O O . THR A 1 152 ? -18.367 4.046 8.530 1.00 93.75 152 THR A O 1
ATOM 1272 N N . GLY A 1 153 ? -17.230 3.733 6.624 1.00 93.94 153 GLY A N 1
ATOM 1273 C CA . GLY A 1 153 ? -17.620 5.012 6.046 1.00 93.94 153 GLY A CA 1
ATOM 1274 C C . GLY A 1 153 ? -16.958 5.264 4.705 1.00 93.94 153 GLY A C 1
ATOM 1275 O O . GLY A 1 153 ? -16.370 4.360 4.109 1.00 93.94 153 GLY A O 1
ATOM 1276 N N . LEU A 1 154 ? -17.073 6.494 4.221 1.00 94.38 154 LEU A N 1
ATOM 1277 C CA . LEU A 1 154 ? -16.563 6.913 2.925 1.00 94.38 154 LEU A CA 1
ATOM 1278 C C . LEU A 1 154 ? -15.538 8.030 3.093 1.00 94.38 154 LEU A C 1
ATOM 1280 O O . LEU A 1 154 ? -15.777 9.029 3.773 1.00 94.38 154 LEU A O 1
ATOM 1284 N N . GLY A 1 155 ? -14.398 7.855 2.431 1.00 91.19 155 GLY A N 1
ATOM 1285 C CA . GLY A 1 155 ? -13.298 8.802 2.508 1.00 91.19 155 GLY A CA 1
ATOM 1286 C C . GLY A 1 155 ? -12.495 8.638 3.797 1.00 91.19 155 GLY A C 1
ATOM 1287 O O . GLY A 1 155 ? -12.957 9.069 4.845 1.00 91.19 155 GLY A O 1
ATOM 1288 N N . LEU A 1 156 ? -11.298 8.058 3.720 1.00 94.38 156 LEU A N 1
ATOM 1289 C CA . LEU A 1 156 ? -10.360 7.930 4.840 1.00 94.38 156 LEU A CA 1
ATOM 1290 C C . LEU A 1 156 ? -9.158 8.839 4.613 1.00 94.38 156 LEU A C 1
ATOM 1292 O O . LEU A 1 156 ? -8.597 8.858 3.516 1.00 94.38 156 LEU A O 1
ATOM 1296 N N . ARG A 1 157 ? -8.706 9.494 5.676 1.00 93.88 157 ARG A N 1
ATOM 1297 C CA . ARG A 1 157 ? -7.373 10.082 5.789 1.00 93.88 157 ARG A CA 1
ATOM 1298 C C . ARG A 1 157 ? -6.721 9.556 7.059 1.00 93.88 157 ARG A C 1
ATOM 1300 O O . ARG A 1 157 ? -7.318 9.633 8.123 1.00 93.88 157 ARG A O 1
ATOM 1307 N N . TYR A 1 158 ? -5.515 9.021 6.948 1.00 91.69 158 TYR A N 1
ATOM 1308 C CA . TYR A 1 158 ? -4.747 8.512 8.075 1.00 91.69 158 TYR A CA 1
ATOM 1309 C C . TYR A 1 158 ? -3.312 9.033 8.022 1.00 91.69 158 TYR A C 1
ATOM 1311 O O . TYR A 1 158 ? -2.629 8.846 7.014 1.00 91.69 158 TYR A O 1
ATOM 1319 N N . SER A 1 159 ? -2.858 9.683 9.093 1.00 90.12 159 SER A N 1
ATOM 1320 C CA . SER A 1 159 ? -1.467 10.130 9.251 1.00 90.12 159 SER A CA 1
ATOM 1321 C C . SER A 1 159 ? -0.645 9.001 9.868 1.00 90.12 159 SER A C 1
ATOM 1323 O O . SER A 1 159 ? -0.973 8.528 10.955 1.00 90.12 159 SER A O 1
ATOM 1325 N N . THR A 1 160 ? 0.441 8.564 9.219 1.00 82.88 160 THR A N 1
ATOM 1326 C CA . THR A 1 160 ? 1.322 7.537 9.810 1.00 82.88 160 THR A CA 1
ATOM 1327 C C . THR A 1 160 ? 2.244 8.109 10.889 1.00 82.88 160 THR A C 1
ATOM 1329 O O . THR A 1 160 ? 2.895 7.342 11.594 1.00 82.88 160 THR A O 1
ATOM 1332 N N . VAL A 1 161 ? 2.340 9.439 10.994 1.00 84.31 161 VAL A N 1
ATOM 1333 C CA . VAL A 1 161 ? 3.154 10.136 12.002 1.00 84.31 161 VAL A CA 1
ATOM 1334 C C . VAL A 1 161 ? 2.363 10.261 13.300 1.00 84.31 161 VAL A C 1
ATOM 1336 O O . VAL A 1 161 ? 2.788 9.744 14.330 1.00 84.31 161 VAL A O 1
ATOM 1339 N N . ASP A 1 162 ? 1.178 10.864 13.220 1.00 85.81 162 ASP A N 1
ATOM 1340 C CA . ASP A 1 162 ? 0.332 11.148 14.388 1.00 85.81 162 ASP A CA 1
ATOM 1341 C C . ASP A 1 162 ? -0.534 9.945 14.782 1.00 85.81 162 ASP A C 1
ATOM 1343 O O . ASP A 1 162 ? -1.070 9.883 15.884 1.00 85.81 162 ASP A O 1
ATOM 1347 N N . LYS A 1 163 ? -0.648 8.958 13.882 1.00 85.25 163 LYS A N 1
ATOM 1348 C CA . LYS A 1 163 ? -1.500 7.766 14.021 1.00 85.25 163 LYS A CA 1
ATOM 1349 C C . LYS A 1 163 ? -2.987 8.098 14.166 1.00 85.25 163 LYS A C 1
ATOM 1351 O O . LYS A 1 163 ? -3.749 7.317 14.732 1.00 85.25 163 LYS A O 1
ATOM 1356 N N . GLU A 1 164 ? -3.408 9.224 13.605 1.00 86.56 164 GLU A N 1
ATOM 1357 C CA . GLU A 1 164 ? -4.799 9.667 13.614 1.00 86.56 164 GLU A CA 1
ATOM 1358 C C . GLU A 1 164 ? -5.509 9.278 12.316 1.00 86.56 164 GLU A C 1
ATOM 1360 O O . GLU A 1 164 ? -4.978 9.474 11.219 1.00 86.56 164 GLU A O 1
ATOM 1365 N N . ALA A 1 165 ? -6.722 8.732 12.447 1.00 87.81 165 ALA A N 1
ATOM 1366 C CA . ALA A 1 165 ? -7.605 8.382 11.339 1.00 87.81 165 ALA A CA 1
ATOM 1367 C C . ALA A 1 165 ? -8.844 9.285 11.343 1.00 87.81 165 ALA A C 1
ATOM 1369 O O . ALA A 1 165 ? -9.554 9.373 12.343 1.00 87.81 165 ALA A O 1
ATOM 1370 N N . GLN A 1 166 ? -9.146 9.892 10.201 1.00 90.81 166 GLN A N 1
ATOM 1371 C CA . GLN A 1 166 ? -10.346 10.682 9.968 1.00 90.81 166 GLN A CA 1
ATOM 1372 C C . GLN A 1 166 ? -11.160 10.060 8.834 1.00 90.81 166 GLN A C 1
ATOM 1374 O O . GLN A 1 166 ? -10.623 9.773 7.762 1.00 90.81 166 GLN A O 1
ATOM 1379 N N . ILE A 1 167 ? -12.463 9.882 9.061 1.00 91.88 167 ILE A N 1
ATOM 1380 C CA . ILE A 1 167 ? -13.417 9.500 8.017 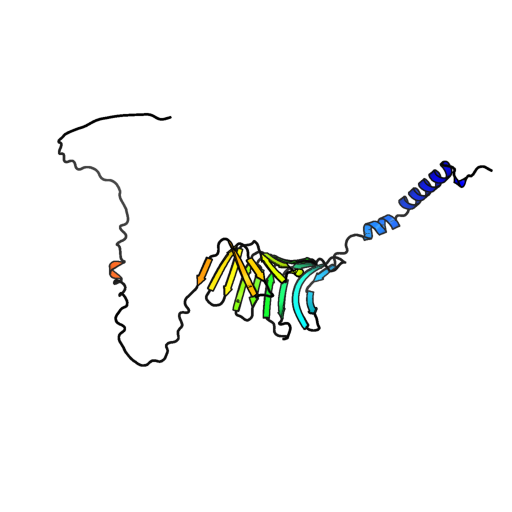1.00 91.88 167 ILE A CA 1
ATOM 1381 C C . ILE A 1 167 ? -14.341 10.678 7.739 1.00 91.88 167 ILE A C 1
ATOM 1383 O O . ILE A 1 167 ? -14.887 11.275 8.665 1.00 91.88 167 ILE A O 1
ATOM 1387 N N . ASN A 1 168 ? -14.504 11.018 6.464 1.00 89.31 168 ASN A N 1
ATOM 1388 C CA . ASN A 1 168 ? -15.167 12.257 6.071 1.00 89.31 168 ASN A CA 1
ATOM 1389 C C . ASN A 1 168 ? -16.692 12.128 6.012 1.00 89.31 168 ASN A C 1
ATOM 1391 O O . ASN A 1 168 ? -17.398 13.073 6.359 1.00 89.31 168 ASN A O 1
ATOM 1395 N N . GLN A 1 169 ? -17.213 11.003 5.514 1.00 91.19 169 GLN A N 1
ATOM 1396 C CA . GLN A 1 169 ? -18.632 10.867 5.179 1.00 91.19 169 GLN A CA 1
ATOM 1397 C C . GLN A 1 169 ? -19.203 9.510 5.599 1.00 91.19 169 GLN A C 1
ATOM 1399 O O . GLN A 1 169 ? -18.491 8.509 5.649 1.00 91.19 169 GLN A O 1
ATOM 1404 N N . GLN A 1 170 ? -20.518 9.488 5.854 1.00 91.00 170 GLN A N 1
ATOM 1405 C CA . GLN A 1 170 ? -21.314 8.273 6.092 1.00 91.00 170 GLN A CA 1
ATOM 1406 C C . GLN A 1 170 ? -20.708 7.342 7.154 1.00 91.00 170 GLN A C 1
ATOM 1408 O O . GLN A 1 170 ? -20.628 6.129 6.970 1.00 91.00 170 GLN A O 1
ATOM 1413 N N . VAL A 1 171 ? -20.255 7.928 8.263 1.00 91.19 171 VAL A N 1
ATOM 1414 C CA . VAL A 1 171 ? -19.601 7.185 9.338 1.00 91.19 171 VAL A CA 1
ATOM 1415 C C . VAL A 1 171 ? -20.636 6.380 10.112 1.00 91.19 171 VAL A C 1
ATOM 1417 O O . VAL A 1 171 ? -21.574 6.932 10.682 1.00 91.19 171 VAL A O 1
ATOM 1420 N N . VAL A 1 172 ? -20.441 5.068 10.156 1.00 90.69 172 VAL A N 1
ATOM 1421 C CA . VAL A 1 172 ? -21.219 4.146 10.979 1.00 90.69 172 VAL A CA 1
ATOM 1422 C C . VAL A 1 172 ? -20.251 3.386 11.871 1.00 90.69 172 VAL A C 1
ATOM 1424 O O . VAL A 1 172 ? -19.321 2.739 11.388 1.00 90.69 172 VAL A O 1
ATOM 1427 N N . ILE A 1 173 ? -20.486 3.471 13.177 1.00 90.50 173 ILE A N 1
ATOM 1428 C CA . ILE A 1 173 ? -19.696 2.799 14.206 1.00 90.50 173 ILE A CA 1
ATOM 1429 C C . ILE A 1 173 ? -20.573 1.717 14.826 1.00 90.50 173 ILE A C 1
ATOM 1431 O O . ILE A 1 173 ? -21.677 1.999 15.289 1.00 90.50 173 ILE A O 1
ATOM 1435 N N . ARG A 1 174 ? -20.093 0.475 14.823 1.00 90.56 174 ARG A N 1
ATOM 1436 C CA . ARG A 1 174 ? -20.727 -0.654 15.509 1.00 90.56 174 ARG A CA 1
ATOM 1437 C C . ARG A 1 174 ? -19.772 -1.164 16.570 1.00 90.56 174 ARG A C 1
ATOM 1439 O O . ARG A 1 174 ? -18.712 -1.677 16.226 1.00 90.56 174 ARG A O 1
ATOM 1446 N N . ILE A 1 175 ? -20.150 -1.011 17.830 1.00 88.81 175 ILE A N 1
ATOM 1447 C CA . ILE A 1 175 ? -19.396 -1.508 18.979 1.00 88.81 175 ILE A CA 1
ATOM 1448 C C . ILE A 1 175 ? -20.172 -2.688 19.543 1.00 88.81 175 ILE A C 1
ATOM 1450 O O . ILE A 1 175 ? -21.391 -2.612 19.700 1.00 88.81 175 ILE A O 1
ATOM 1454 N N . TRP A 1 176 ? -19.465 -3.776 19.801 1.00 85.38 176 TRP A N 1
ATOM 1455 C CA . TRP A 1 176 ? -20.003 -4.951 20.461 1.00 85.38 176 TRP A CA 1
ATOM 1456 C C . TRP A 1 176 ? -19.507 -4.920 21.903 1.00 85.38 176 TRP A C 1
ATOM 1458 O O . TRP A 1 176 ? -18.316 -4.723 22.142 1.00 85.38 176 TRP A O 1
ATOM 1468 N N . ASP A 1 177 ? -20.399 -5.115 22.870 1.00 74.62 177 ASP A N 1
ATOM 1469 C CA . ASP A 1 177 ? -19.956 -5.344 24.241 1.00 74.62 177 ASP A CA 1
ATOM 1470 C C . ASP A 1 177 ? -19.243 -6.696 24.296 1.00 74.62 177 ASP A C 1
ATOM 1472 O O . ASP A 1 177 ? -19.791 -7.713 23.861 1.00 74.62 177 ASP A O 1
ATOM 1476 N N . LYS A 1 178 ? -18.022 -6.725 24.847 1.00 63.91 178 LYS A N 1
ATOM 1477 C CA . LYS A 1 178 ? -17.348 -7.985 25.172 1.00 63.91 178 LYS A CA 1
ATOM 1478 C C . LYS A 1 178 ? -18.231 -8.749 26.157 1.00 63.91 178 LYS A C 1
ATOM 1480 O O . LYS A 1 178 ? -18.196 -8.489 27.361 1.00 63.91 178 LYS A O 1
ATOM 1485 N N . SER A 1 179 ? -19.009 -9.713 25.674 1.00 47.72 179 SER A N 1
ATOM 1486 C CA . SER A 1 179 ? -19.679 -10.698 26.520 1.00 47.72 179 SER A CA 1
ATOM 1487 C C . SER A 1 179 ? -18.601 -11.599 27.129 1.00 47.72 179 SER A C 1
ATOM 1489 O O . SER A 1 179 ? -18.250 -12.640 26.579 1.00 47.72 179 SER A O 1
ATOM 1491 N N . GLY A 1 180 ? -17.977 -11.124 28.203 1.00 47.12 180 GLY A N 1
ATOM 1492 C CA . GLY A 1 180 ? -16.767 -11.734 28.735 1.00 47.12 180 GLY A CA 1
ATOM 1493 C C . GLY A 1 180 ? -16.055 -10.885 29.779 1.00 47.12 180 GLY A C 1
ATOM 1494 O O . GLY A 1 180 ? -14.828 -10.860 29.807 1.00 47.12 180 GLY A O 1
ATOM 1495 N N . LYS A 1 181 ? -16.792 -10.227 30.684 1.00 38.62 181 LYS A N 1
ATOM 1496 C CA . LYS A 1 181 ? -16.306 -10.214 32.066 1.00 38.62 181 LYS A CA 1
ATOM 1497 C C . LYS A 1 181 ? -16.442 -11.654 32.538 1.00 38.62 181 LYS A C 1
ATOM 1499 O O . LYS A 1 181 ? -17.522 -12.071 32.943 1.00 38.62 181 LYS A O 1
ATOM 1504 N N . THR A 1 182 ? -15.373 -12.432 32.390 1.00 34.88 182 THR A N 1
ATOM 1505 C CA . THR A 1 182 ? -15.185 -13.646 33.178 1.00 34.88 182 THR A CA 1
ATOM 1506 C C . THR A 1 182 ? -15.539 -13.269 34.603 1.00 34.88 182 THR A C 1
ATOM 1508 O O . THR A 1 182 ? -14.986 -12.298 35.125 1.00 34.88 182 THR A O 1
ATOM 1511 N N . ALA A 1 183 ? -16.545 -13.950 35.148 1.00 36.94 183 ALA A N 1
ATOM 1512 C CA . ALA A 1 183 ? -16.993 -13.781 36.511 1.00 36.94 183 ALA A CA 1
ATOM 1513 C C . ALA A 1 183 ? -15.762 -13.621 37.406 1.00 36.94 183 ALA A C 1
ATOM 1515 O O . ALA A 1 183 ? -14.897 -14.500 37.445 1.00 36.94 183 ALA A O 1
ATOM 1516 N N . ALA A 1 184 ? -15.669 -12.473 38.081 1.00 37.84 184 ALA A N 1
ATOM 1517 C CA . ALA A 1 184 ? -14.947 -12.450 39.333 1.00 37.84 184 ALA A CA 1
ATOM 1518 C C . ALA A 1 184 ? -15.521 -13.616 40.139 1.00 37.84 184 ALA A C 1
ATOM 1520 O O . ALA A 1 184 ? -16.744 -13.766 40.221 1.00 37.84 184 ALA A O 1
ATOM 1521 N N . ALA A 1 185 ? -14.648 -14.492 40.620 1.00 44.03 185 ALA A N 1
ATOM 1522 C CA . ALA A 1 185 ? -15.019 -15.467 41.622 1.00 44.03 185 ALA A CA 1
ATOM 1523 C C . ALA A 1 185 ? -15.338 -14.695 42.909 1.00 44.03 185 ALA A C 1
ATOM 1525 O O . ALA A 1 185 ? -14.517 -14.646 43.812 1.00 44.03 185 ALA A O 1
ATOM 1526 N N . ASP A 1 186 ? -16.501 -14.051 42.941 1.00 33.22 186 ASP A N 1
ATOM 1527 C CA . ASP A 1 186 ? -17.163 -13.636 44.163 1.00 33.22 186 ASP A CA 1
ATOM 1528 C C . ASP A 1 186 ? -18.245 -14.676 44.411 1.00 33.22 186 ASP A C 1
ATOM 1530 O O . ASP A 1 186 ? -19.376 -14.625 43.919 1.00 33.22 186 ASP A O 1
ATOM 1534 N N . ASP A 1 187 ? -17.802 -15.695 45.134 1.00 41.69 187 ASP A N 1
ATOM 1535 C CA . ASP A 1 187 ? -18.639 -16.497 45.997 1.00 41.69 187 ASP A CA 1
ATOM 1536 C C . ASP A 1 187 ? -19.253 -15.541 47.027 1.00 41.69 187 ASP A C 1
ATOM 1538 O O . ASP A 1 187 ? -18.665 -15.303 48.070 1.00 41.69 187 ASP A O 1
ATOM 1542 N N . GLU A 1 188 ? -20.368 -14.889 46.691 1.00 35.91 188 GLU A N 1
ATOM 1543 C CA . GLU A 1 188 ? -21.388 -14.551 47.678 1.00 35.91 188 GLU A CA 1
ATOM 1544 C C . GLU A 1 188 ? -22.727 -14.177 47.028 1.00 35.91 188 GLU A C 1
ATOM 1546 O O . GLU A 1 188 ? -22.923 -13.193 46.314 1.00 35.91 188 GLU A O 1
ATOM 1551 N N . MET A 1 189 ? -23.678 -15.049 47.322 1.00 45.62 189 MET A N 1
ATOM 1552 C CA . MET A 1 189 ? -25.095 -14.985 47.036 1.00 45.62 189 MET A CA 1
ATOM 1553 C C . MET A 1 189 ? -25.704 -13.708 47.639 1.00 45.62 189 MET A C 1
ATOM 1555 O O . MET A 1 189 ? -25.965 -13.643 48.837 1.00 45.62 189 MET A O 1
ATOM 1559 N N . SER A 1 190 ? -25.992 -12.693 46.822 1.00 38.44 190 SER A N 1
ATOM 1560 C CA . SER A 1 190 ? -26.889 -11.605 47.228 1.00 38.44 190 SER A CA 1
ATOM 1561 C C . SER A 1 190 ? -27.796 -11.160 46.078 1.00 38.44 190 SER A C 1
ATOM 1563 O O . SER A 1 190 ? -27.369 -10.833 44.974 1.00 38.44 190 SER A O 1
ATOM 1565 N N . ASN A 1 191 ? -29.101 -11.224 46.351 1.00 46.69 191 ASN A N 1
ATOM 1566 C CA . ASN A 1 191 ? -30.191 -10.794 45.483 1.00 46.69 191 ASN A CA 1
ATOM 1567 C C . ASN A 1 191 ? -29.983 -9.357 44.983 1.00 46.69 191 ASN A C 1
ATOM 1569 O O . ASN A 1 191 ? -30.066 -8.411 45.767 1.00 46.69 191 ASN A O 1
ATOM 1573 N N . VAL A 1 192 ? -29.830 -9.178 43.669 1.00 41.12 192 VAL A N 1
ATOM 1574 C CA . VAL A 1 192 ? -29.929 -7.855 43.039 1.00 41.12 192 VAL A CA 1
ATOM 1575 C C . VAL A 1 192 ? -31.384 -7.598 42.647 1.00 41.12 192 VAL A C 1
ATOM 1577 O O . VAL A 1 192 ? -31.857 -7.964 41.572 1.00 41.12 192 VAL A O 1
ATOM 1580 N N . THR A 1 193 ? -32.103 -6.963 43.566 1.00 47.56 193 THR A N 1
ATOM 1581 C CA . THR A 1 193 ? -33.401 -6.312 43.353 1.00 47.56 193 THR A CA 1
ATOM 1582 C C . THR A 1 193 ? -33.234 -5.160 42.350 1.00 47.56 193 THR A C 1
ATOM 1584 O O . THR A 1 193 ? -32.446 -4.256 42.615 1.00 47.56 193 THR A O 1
ATOM 1587 N N . GLY A 1 194 ? -33.970 -5.149 41.227 1.00 55.91 194 GLY A N 1
ATOM 1588 C CA . GLY A 1 194 ? -34.116 -3.931 40.402 1.00 55.91 194 GLY A CA 1
ATOM 1589 C C . GLY A 1 194 ? -33.996 -4.036 38.875 1.00 55.91 194 GLY A C 1
ATOM 1590 O O . GLY A 1 194 ? -34.054 -3.003 38.215 1.00 55.91 194 GLY A O 1
ATOM 1591 N N . LEU A 1 195 ? -33.868 -5.223 38.277 1.00 50.88 195 LEU A N 1
ATOM 1592 C CA . LEU A 1 195 ? -34.012 -5.373 36.819 1.00 50.88 195 LEU A CA 1
ATOM 1593 C C . LEU A 1 195 ? -35.501 -5.539 36.460 1.00 50.88 195 LEU A C 1
ATOM 1595 O O . LEU A 1 195 ? -36.153 -6.401 37.057 1.00 50.88 195 LEU A O 1
ATOM 1599 N N . PRO A 1 196 ? -36.072 -4.763 35.514 1.00 53.41 196 PRO A N 1
ATOM 1600 C CA . PRO A 1 196 ? -37.426 -5.022 35.044 1.00 53.41 196 PRO A CA 1
ATOM 1601 C C . PRO A 1 196 ? -37.459 -6.409 34.398 1.00 53.41 196 PRO A C 1
ATOM 1603 O O . PRO A 1 196 ? -36.777 -6.673 33.407 1.00 53.41 196 PRO A O 1
ATOM 1606 N N . VAL A 1 197 ? -38.227 -7.311 35.007 1.00 68.81 197 VAL A N 1
ATOM 1607 C CA . VAL A 1 197 ? -38.424 -8.677 34.522 1.00 68.81 197 VAL A CA 1
ATOM 1608 C C . VAL A 1 197 ? -39.067 -8.596 33.142 1.00 68.81 197 VAL A C 1
ATOM 1610 O O . VAL A 1 197 ? -40.125 -7.984 32.980 1.00 68.81 197 VAL A O 1
ATOM 1613 N N . ALA A 1 198 ? -38.410 -9.190 32.144 1.00 58.81 198 ALA A N 1
ATOM 1614 C CA . ALA A 1 198 ? -38.958 -9.286 30.799 1.00 58.81 198 ALA A CA 1
ATOM 1615 C C . ALA A 1 198 ? -40.343 -9.962 30.857 1.00 58.81 198 ALA A C 1
ATOM 1617 O O . ALA A 1 198 ? -40.499 -10.959 31.571 1.00 58.81 198 ALA A O 1
ATOM 1618 N N . PRO A 1 199 ? -41.354 -9.438 30.141 1.00 64.12 199 PRO A N 1
ATOM 1619 C CA . PRO A 1 199 ? -42.690 -10.012 30.169 1.00 64.12 199 PRO A CA 1
ATOM 1620 C C . PRO A 1 199 ? -42.653 -11.477 29.702 1.00 64.12 199 PRO A C 1
ATOM 1622 O O . PRO A 1 199 ? -41.882 -11.820 28.799 1.00 64.12 199 PRO A O 1
ATOM 1625 N N . PRO A 1 200 ? -43.457 -12.363 30.316 1.00 70.50 200 PRO A N 1
ATOM 1626 C CA . PRO A 1 200 ? -43.437 -13.785 30.005 1.00 70.50 200 PRO A CA 1
ATOM 1627 C C . PRO A 1 200 ? -43.791 -14.029 28.530 1.00 70.50 200 PRO A C 1
ATOM 1629 O O . PRO A 1 200 ? -44.705 -13.409 27.984 1.00 70.50 200 PRO A O 1
ATOM 1632 N N . LEU A 1 201 ? -43.078 -14.973 27.899 1.00 54.28 201 LEU A N 1
ATOM 1633 C CA . LEU A 1 201 ? -43.185 -15.351 26.475 1.00 54.28 201 LEU A CA 1
ATOM 1634 C C . LEU A 1 201 ? -44.622 -15.615 25.987 1.00 54.28 201 LEU A C 1
ATOM 1636 O O . LEU A 1 201 ? -44.902 -15.485 24.798 1.00 54.28 201 LEU A O 1
ATOM 1640 N N . SER A 1 202 ? -45.546 -15.936 26.890 1.00 59.75 202 SER A N 1
ATOM 1641 C CA . SER A 1 202 ? -46.974 -16.110 26.615 1.00 59.75 202 SER A CA 1
ATOM 1642 C C . SER A 1 202 ? -47.686 -14.838 26.127 1.00 59.75 202 SER A C 1
ATOM 1644 O O . SER A 1 202 ? -48.762 -14.952 25.551 1.00 59.75 202 SER A O 1
ATOM 1646 N N . GLN A 1 203 ? -47.099 -13.647 26.294 1.00 56.78 203 GLN A N 1
ATOM 1647 C CA . GLN A 1 203 ? -47.644 -12.383 25.770 1.00 56.78 203 GLN A CA 1
ATOM 1648 C C . GLN A 1 203 ? -47.155 -12.028 24.353 1.00 56.78 203 GLN A C 1
ATOM 1650 O O . GLN A 1 203 ? -47.711 -11.129 23.729 1.00 56.78 203 GLN A O 1
ATOM 1655 N N . LEU A 1 204 ? -46.140 -12.724 23.823 1.00 55.59 204 LEU A N 1
ATOM 1656 C CA . LEU A 1 204 ? -45.571 -12.459 22.490 1.00 55.59 204 LEU A CA 1
ATOM 1657 C C . LEU A 1 204 ? -46.176 -13.334 21.381 1.00 55.59 204 LEU A C 1
ATOM 1659 O O . LEU A 1 204 ? -45.875 -13.142 20.204 1.00 55.59 204 LEU A O 1
ATOM 1663 N N . ILE A 1 205 ? -47.051 -14.278 21.732 1.00 53.62 205 ILE A N 1
ATOM 1664 C CA . ILE A 1 205 ? -47.742 -15.135 20.767 1.00 53.62 205 ILE A CA 1
ATOM 1665 C C . ILE A 1 205 ? -49.040 -14.433 20.357 1.00 53.62 205 ILE A C 1
ATOM 1667 O O . ILE A 1 205 ? -50.121 -14.728 20.861 1.00 53.62 205 ILE A O 1
ATOM 1671 N N . ILE A 1 206 ? -48.935 -13.470 19.442 1.00 59.91 206 ILE A N 1
ATOM 1672 C CA . ILE A 1 206 ? -50.103 -12.962 18.717 1.00 59.91 206 ILE A CA 1
ATOM 1673 C C . ILE A 1 206 ? -50.538 -14.079 17.754 1.00 59.91 206 ILE A C 1
ATOM 1675 O O . ILE A 1 206 ? -49.721 -14.504 16.932 1.00 59.91 206 ILE A O 1
ATOM 1679 N N . PRO A 1 207 ? -51.784 -14.586 17.814 1.00 50.19 207 PRO A N 1
ATOM 1680 C CA . PRO A 1 207 ? -52.245 -15.562 16.840 1.00 50.19 207 PRO A CA 1
ATOM 1681 C C . PRO A 1 207 ? -52.268 -14.911 15.455 1.00 50.19 207 PRO A C 1
ATOM 1683 O O . PRO A 1 207 ? -52.968 -13.924 15.221 1.00 50.19 207 PRO A O 1
ATOM 1686 N N . LEU A 1 208 ? -51.482 -15.474 14.536 1.00 42.16 208 LEU A N 1
ATOM 1687 C CA . LEU A 1 208 ? -51.450 -15.104 13.127 1.00 42.16 208 LEU A CA 1
ATOM 1688 C C . LEU A 1 208 ? -52.838 -15.391 12.525 1.00 42.16 208 LEU A C 1
ATOM 1690 O O . LEU A 1 208 ? -53.142 -16.514 12.122 1.00 42.16 208 LEU A O 1
ATOM 1694 N N . LYS A 1 209 ? -53.723 -14.390 12.514 1.00 39.28 209 LYS A N 1
ATOM 1695 C CA . LYS A 1 209 ? -55.031 -14.491 11.863 1.00 39.28 209 LYS A CA 1
ATOM 1696 C C . LYS A 1 209 ? -54.794 -14.394 10.356 1.00 39.28 209 LYS A C 1
ATOM 1698 O O . LYS A 1 209 ? -54.635 -13.308 9.808 1.00 39.28 209 LYS A O 1
ATOM 1703 N N . ILE A 1 210 ? -54.697 -15.552 9.708 1.00 41.25 210 ILE A N 1
ATOM 1704 C CA . ILE A 1 210 ? -54.614 -15.689 8.252 1.00 41.25 210 ILE A CA 1
ATOM 1705 C C . ILE A 1 210 ? -55.863 -15.029 7.658 1.00 41.25 210 ILE A C 1
ATOM 1707 O O . ILE A 1 210 ? -56.979 -15.523 7.825 1.00 41.25 210 ILE A O 1
ATOM 1711 N N . ALA A 1 211 ? -55.679 -13.889 6.995 1.00 38.06 211 ALA A N 1
ATOM 1712 C CA . ALA A 1 211 ? -56.727 -13.226 6.238 1.00 38.06 211 ALA A CA 1
ATOM 1713 C C . ALA A 1 211 ? -57.102 -14.107 5.039 1.00 38.06 211 ALA A C 1
ATOM 1715 O O . ALA A 1 211 ? -56.403 -14.148 4.031 1.00 38.06 211 ALA A O 1
ATOM 1716 N N . SER A 1 212 ? -58.204 -14.836 5.170 1.00 37.16 212 SER A N 1
ATOM 1717 C CA . SER A 1 212 ? -58.910 -15.468 4.059 1.00 37.16 212 SER A CA 1
ATOM 1718 C C . SER A 1 212 ? -60.344 -14.951 4.088 1.00 37.16 212 SER A C 1
ATOM 1720 O O . SER A 1 212 ? -61.184 -15.429 4.840 1.00 37.16 212 SER A O 1
ATOM 1722 N N . THR A 1 213 ? -60.602 -13.898 3.315 1.00 33.69 213 THR A N 1
ATOM 1723 C CA . THR A 1 213 ? -61.950 -13.378 3.071 1.00 33.69 213 THR A CA 1
ATOM 1724 C C . THR A 1 213 ? -62.332 -13.671 1.628 1.00 33.69 213 THR A C 1
ATOM 1726 O O . THR A 1 213 ? -61.936 -12.951 0.712 1.00 33.69 213 THR A O 1
ATOM 1729 N N . THR A 1 214 ? -63.102 -14.738 1.439 1.00 34.28 214 THR A N 1
ATOM 1730 C CA . THR A 1 214 ? -64.034 -14.902 0.315 1.00 34.28 214 THR A CA 1
ATOM 1731 C C . THR A 1 214 ? -65.355 -14.226 0.720 1.00 34.28 214 THR A C 1
ATOM 1733 O O . THR A 1 214 ? -65.695 -14.259 1.906 1.00 34.28 214 THR A O 1
ATOM 1736 N N . PRO A 1 215 ? -66.080 -13.565 -0.198 1.00 45.59 215 PRO A N 1
ATOM 1737 C CA . PRO A 1 215 ? -67.194 -12.701 0.160 1.00 45.59 215 PRO A CA 1
ATOM 1738 C C . PRO A 1 215 ? -68.476 -13.516 0.338 1.00 45.59 215 PRO A C 1
ATOM 1740 O O . PRO A 1 215 ? -68.736 -14.442 -0.430 1.00 45.59 215 PRO A O 1
ATOM 1743 N N . THR A 1 216 ? -69.308 -13.120 1.299 1.00 33.12 216 THR A N 1
ATOM 1744 C CA . THR A 1 216 ? -70.714 -13.532 1.320 1.00 33.12 216 THR A CA 1
ATOM 1745 C C . THR A 1 216 ? -71.588 -12.391 1.819 1.00 33.12 216 THR A C 1
ATOM 1747 O O . THR A 1 216 ? -71.198 -11.610 2.683 1.00 33.12 216 THR A O 1
ATOM 1750 N N . SER A 1 217 ? -72.719 -12.307 1.141 1.00 38.19 217 SER A N 1
ATOM 1751 C CA . SER A 1 217 ? -73.774 -11.310 1.077 1.00 38.19 217 SER A CA 1
ATOM 1752 C C . SER A 1 217 ? -74.622 -11.162 2.341 1.00 38.19 217 SER A C 1
ATOM 1754 O O . SER A 1 217 ? -74.752 -12.107 3.111 1.00 38.19 217 SER A O 1
ATOM 1756 N N . ASP A 1 218 ? -75.260 -9.990 2.411 1.00 33.53 218 ASP A N 1
ATOM 1757 C CA . ASP A 1 218 ? -76.544 -9.674 3.044 1.00 33.53 218 ASP A CA 1
ATOM 1758 C C . ASP A 1 218 ? -76.719 -9.957 4.542 1.00 33.53 218 ASP A C 1
ATOM 1760 O O . ASP A 1 218 ? -76.956 -11.083 4.954 1.00 33.53 218 ASP A O 1
ATOM 1764 N N . GLU A 1 219 ? -76.803 -8.881 5.332 1.00 37.00 219 GLU A N 1
ATOM 1765 C CA . GLU A 1 219 ? -78.015 -8.660 6.126 1.00 37.00 219 GLU A CA 1
ATOM 1766 C C . GLU A 1 219 ? -78.224 -7.173 6.451 1.00 37.00 219 GLU A C 1
ATOM 1768 O O . GLU A 1 219 ? -77.314 -6.415 6.787 1.00 37.00 219 GLU A O 1
ATOM 1773 N N . LEU A 1 220 ? -79.474 -6.779 6.251 1.00 33.06 220 LEU A N 1
ATOM 1774 C CA . LEU A 1 220 ? -80.046 -5.447 6.206 1.00 33.06 220 LEU A CA 1
ATOM 1775 C C . LEU A 1 220 ? -80.685 -5.152 7.570 1.00 33.06 220 LEU A C 1
ATOM 1777 O O . LEU A 1 220 ? -81.529 -5.933 8.002 1.00 33.06 220 LEU A O 1
ATOM 1781 N N . SER A 1 221 ? -80.392 -4.028 8.229 1.00 32.75 221 SER A N 1
ATOM 1782 C CA . SER A 1 221 ? -81.367 -3.387 9.132 1.00 32.75 221 SER A CA 1
ATOM 1783 C C . SER A 1 221 ? -81.093 -1.893 9.276 1.00 32.75 221 SER A C 1
ATOM 1785 O O . SER A 1 221 ? -80.004 -1.456 9.636 1.00 32.75 221 SER A O 1
ATOM 1787 N N . SER A 1 222 ? -82.132 -1.141 8.954 1.00 33.34 222 SER A N 1
ATOM 1788 C CA . SER A 1 222 ? -82.329 0.299 9.026 1.00 33.34 222 SER A CA 1
ATOM 1789 C C . SER A 1 222 ? -82.325 0.850 10.453 1.00 33.34 222 SER A C 1
ATOM 1791 O O . SER A 1 222 ? -82.926 0.233 11.325 1.00 33.34 222 SER A O 1
ATOM 1793 N N . ASP A 1 223 ? -81.840 2.081 10.643 1.00 30.55 223 ASP A N 1
ATOM 1794 C CA . ASP A 1 223 ? -82.783 3.152 10.981 1.00 30.55 223 ASP A CA 1
ATOM 1795 C C . ASP A 1 223 ? -82.259 4.564 10.698 1.00 30.55 223 ASP A C 1
ATOM 1797 O O . ASP A 1 223 ? -81.069 4.862 10.779 1.00 30.55 223 ASP A O 1
ATOM 1801 N N . THR A 1 224 ? -83.203 5.412 10.304 1.00 34.38 224 THR A N 1
ATOM 1802 C CA . THR A 1 224 ? -83.038 6.748 9.722 1.00 34.38 224 THR A CA 1
ATOM 1803 C C . THR A 1 224 ? -83.536 7.808 10.704 1.00 34.38 224 THR A C 1
ATOM 1805 O O . THR A 1 224 ? -84.647 7.662 11.195 1.00 34.38 224 THR A O 1
ATOM 1808 N N . ALA A 1 225 ? -82.789 8.899 10.913 1.00 32.34 225 ALA A N 1
ATOM 1809 C CA . ALA A 1 225 ? -83.278 10.287 11.099 1.00 32.34 225 ALA A CA 1
ATOM 1810 C C . ALA A 1 225 ? -82.074 11.174 11.478 1.00 32.34 225 ALA A C 1
ATOM 1812 O O . ALA A 1 225 ? -81.390 10.889 12.451 1.00 32.34 225 ALA A O 1
ATOM 1813 N N . GLY A 1 226 ? -81.657 12.144 10.654 1.00 27.95 226 GLY A N 1
ATOM 1814 C CA . GLY A 1 226 ? -82.209 13.511 10.612 1.00 27.95 226 GLY A CA 1
ATOM 1815 C C . GLY A 1 226 ? -81.410 14.389 11.594 1.00 27.95 226 GLY A C 1
ATOM 1816 O O . GLY A 1 226 ? -81.387 14.109 12.779 1.00 27.95 226 GLY A O 1
ATOM 1817 N N . THR A 1 227 ? -80.672 15.436 11.221 1.00 33.38 227 THR A N 1
ATOM 1818 C CA . THR A 1 227 ? -81.100 16.627 10.477 1.00 33.38 227 THR A CA 1
ATOM 1819 C C . THR A 1 227 ? -79.848 17.418 10.045 1.00 33.38 227 THR A C 1
ATOM 1821 O O . THR A 1 227 ? -78.820 17.381 10.714 1.00 33.38 227 THR A O 1
ATOM 1824 N N . SER A 1 228 ? -79.948 18.097 8.904 1.00 31.41 228 SER A N 1
ATOM 1825 C CA . SER A 1 228 ? -78.921 18.876 8.183 1.00 31.41 228 SER A CA 1
ATOM 1826 C C . SER A 1 228 ? -78.914 20.369 8.653 1.00 31.41 228 SER A C 1
ATOM 1828 O O . SER A 1 228 ? -79.567 20.653 9.653 1.00 31.41 228 SER A O 1
ATOM 1830 N N . PRO A 1 229 ? -78.355 21.363 7.926 1.00 44.66 229 PRO A N 1
ATOM 1831 C CA . PRO A 1 229 ? -76.949 21.805 7.843 1.00 44.66 229 PRO A CA 1
ATOM 1832 C C . PRO A 1 229 ? -76.753 23.330 8.110 1.00 44.66 229 PRO A C 1
ATOM 1834 O O . PRO A 1 229 ? -77.712 24.093 8.123 1.00 44.66 229 PRO A O 1
ATOM 1837 N N . GLU A 1 230 ? -75.505 23.809 8.172 1.00 33.91 230 GLU A N 1
ATOM 1838 C CA . GLU A 1 230 ? -75.143 25.233 7.965 1.00 33.91 230 GLU A CA 1
ATOM 1839 C C . GLU A 1 230 ? -73.739 25.260 7.305 1.00 33.91 230 GLU A C 1
ATOM 1841 O O . GLU A 1 230 ? -72.770 24.819 7.916 1.00 33.91 230 GLU A O 1
ATOM 1846 N N . GLN A 1 231 ? -73.601 25.310 5.965 1.00 34.31 231 GLN A N 1
ATOM 1847 C CA . GLN A 1 231 ? -73.474 26.489 5.067 1.00 34.31 231 GLN A CA 1
ATOM 1848 C C . GLN A 1 231 ? -72.498 27.580 5.578 1.00 34.31 231 GLN A C 1
ATOM 1850 O O . GLN A 1 231 ? -72.610 28.000 6.713 1.00 34.31 231 GLN A O 1
ATOM 1855 N N . ALA A 1 232 ? -71.550 28.151 4.817 1.00 34.81 232 ALA A N 1
ATOM 1856 C CA . ALA A 1 232 ? -71.224 28.088 3.389 1.00 34.81 232 ALA A CA 1
ATOM 1857 C C . ALA A 1 232 ? -69.841 28.741 3.085 1.00 34.81 232 ALA A C 1
ATOM 1859 O O . ALA A 1 232 ? -69.461 29.666 3.789 1.00 34.81 232 ALA A O 1
ATOM 1860 N N . SER A 1 233 ? -69.197 28.284 1.987 1.00 31.94 233 SER A N 1
ATOM 1861 C CA . SER A 1 233 ? -68.532 29.038 0.876 1.00 31.94 233 SER A CA 1
ATOM 1862 C C . SER A 1 233 ? -67.505 30.157 1.176 1.00 31.94 233 SER A C 1
ATOM 1864 O O . SER A 1 233 ? -67.688 30.933 2.093 1.00 31.94 233 SER A O 1
ATOM 1866 N N . LYS A 1 234 ? -66.459 30.458 0.390 1.00 35.66 234 LYS A N 1
ATOM 1867 C CA . LYS A 1 234 ? -65.923 30.079 -0.938 1.00 35.66 234 LYS A CA 1
ATOM 1868 C C . LYS A 1 234 ? -64.572 30.829 -1.110 1.00 35.66 234 LYS A C 1
ATOM 1870 O O . LYS A 1 234 ? -64.378 31.814 -0.414 1.00 35.66 234 LYS A O 1
ATOM 1875 N N . GLU A 1 235 ? -63.734 30.363 -2.054 1.00 33.50 235 GLU A N 1
ATOM 1876 C CA . GLU A 1 235 ? -62.827 31.093 -2.998 1.00 33.50 235 GLU A CA 1
ATOM 1877 C C . GLU A 1 235 ? -62.127 32.404 -2.534 1.00 33.50 235 GLU A C 1
ATOM 1879 O O . GLU A 1 235 ? -62.761 33.293 -1.996 1.00 33.50 235 GLU A O 1
ATOM 1884 N N . GLN A 1 236 ? -60.846 32.699 -2.796 1.00 33.44 236 GLN A N 1
ATOM 1885 C CA . GLN A 1 236 ? -60.118 32.621 -4.070 1.00 33.44 236 GLN A CA 1
ATOM 1886 C C . GLN A 1 236 ? -58.641 33.044 -3.849 1.00 33.44 236 GLN A C 1
ATOM 1888 O O . GLN A 1 236 ? -58.360 33.911 -3.023 1.00 33.44 236 GLN A O 1
ATOM 1893 N N . GLN A 1 237 ? -57.725 32.444 -4.615 1.00 33.91 237 GLN A N 1
ATOM 1894 C CA . GLN A 1 237 ? -56.339 32.888 -4.867 1.00 33.91 237 GLN A CA 1
ATOM 1895 C C . GLN A 1 237 ? -56.300 34.261 -5.570 1.00 33.91 237 GLN A C 1
ATOM 1897 O O . GLN A 1 237 ? -57.295 34.651 -6.189 1.00 33.91 237 GLN A O 1
ATOM 1902 N N . PRO A 1 238 ? -55.180 35.001 -5.481 1.00 54.25 238 PRO A N 1
ATOM 1903 C CA . PRO A 1 238 ? -54.022 34.780 -6.367 1.00 54.25 238 PRO A CA 1
ATOM 1904 C C . PRO A 1 238 ? -52.741 34.308 -5.664 1.00 54.25 238 PRO A C 1
ATOM 1906 O O . PRO A 1 238 ? -52.548 34.626 -4.470 1.00 54.25 238 PRO A O 1
#

Radius of gyration: 39.01 Å; chains: 1; bounding box: 120×55×103 Å

Secondary structure (DSSP, 8-state):
---GGG-HHHHHHHHHHHHHHHHH-HHHHHHHHTTS---EEEEEEEEEEEETTEEEEEEEEEEEEE-TTSS-EEEEEEEEEEEETTEEEEEEEEEEEEEEE-SSEEEEEEEEEEEETTS-EEEEEEEEEETTTTEEEEEEEEEEEETTEEEEEEEEEEETTT--EEEEEEEEEEE---S-----------------PPPPGGGS----------------------------------